Protein AF-A0AAN6P8U0-F1 (afdb_monomer_lite)

Foldseek 3Di:
DVLVVQLVLLLVQFDVVCSVVPDPVLSVVVCCCCPVVNCLQEPQLDQDKDKDFDPVVRHPDPPDDPDPPDPGGIRIDTSVNSCVVCVVPLVVVLVVLLVVQVVCCVVPVAGDQEDEDADDSLNHNNSLVSNVVSLVVVCVVRVPPYRRYYYYYQDHVRRVCVVVVVVVVVVCVVPVVVDPDPPDPDPDDDFDFAQWWKFFDAPQDPDTHTDHFGRDTFGQVAFDKDWDALRSWDDDPQFKIKIWMWIANHRDDDPVRIDTPDMFMAGDPLRVLVVCCNVVVFTKMWTWHDDPHDTDIWIDTPNHTRDRPPPPDDDPPPPPPDD

pLDDT: mean 81.01, std 14.98, range [27.2, 96.69]

Radius of gyration: 27.6 Å; chains: 1; bounding box: 63×59×83 Å

Sequence (323 aa):
MFKNRLMEKVRAAADPPKTEAVIPAEIQPLYLLMWEHGIKRHFDGSSSDWSEPIPGHLTTRPGKRPGLRASAKRVTFTGDVLREIFDPTVNKIARLVREQVEGVWQDCEELPKSAIVCGGFSGNPYLQNKTREQVDQLNEEHGKDHANMRFEVAPEWLSRQLVATDCAMRASEQDPQSLNLPAQRTTRVASRIARASYAIHSSSTISPHQFITKGEGLLVTQPKVIHLAPVHFNVRPGIAASLTIYRGQETTINRDRMVKDCEISWTGAAFGRLSEAVVGGLPVQLSVGWSNNAVGFEVSVNGTVQTPGMLDGFCMDYAMHDA

Secondary structure (DSSP, 8-state):
-HHHHHHHHHHHHS-HHHHS---HHHHHHHHIIIIIIIIHHH--S-S--EEEEPPHHHHS-TT----TT----EEEE-HHHHHHHHHHHHHHHHHHHHHHHHHHHHHHSS--SEEEE-SGGGG-HHHHHHHHHHHHHHHHHHTTSSPPPEEEE--HHHHHHHHHHHHHHHHHHH-TTTS------------EE-SSEEEE--TT-SS-EEEE-TT-EE-SSSPEEEEEPGGGSEEETTTEEEEEEEEESSSS--GGG-EEEEEEEEEHHHHHHHHHHHHTTPPEEEEEEEETTEEEEEEEETTEE-PPP--TT----------

Organism: NCBI:txid2588326

Structure (mmCIF, N/CA/C/O backbone):
data_AF-A0AAN6P8U0-F1
#
_entry.id   AF-A0AAN6P8U0-F1
#
loop_
_atom_site.group_PDB
_atom_site.id
_atom_site.type_symbol
_atom_site.label_atom_id
_atom_site.label_alt_id
_atom_site.label_comp_id
_atom_site.label_asym_id
_atom_site.label_entity_id
_atom_site.label_seq_id
_atom_site.pdbx_PDB_ins_code
_atom_site.Cartn_x
_atom_site.Cartn_y
_atom_site.Cartn_z
_atom_site.occupancy
_atom_site.B_iso_or_equiv
_atom_site.auth_seq_id
_atom_site.auth_comp_id
_atom_site.auth_asym_id
_atom_site.auth_atom_id
_atom_site.pdbx_PDB_model_num
ATOM 1 N N . MET A 1 1 ? 14.458 5.391 -8.080 1.00 80.69 1 MET A N 1
ATOM 2 C CA . MET A 1 1 ? 15.559 4.537 -8.587 1.00 80.69 1 MET A CA 1
ATOM 3 C C . MET A 1 1 ? 15.700 4.594 -10.113 1.00 80.69 1 MET A C 1
ATOM 5 O O . MET A 1 1 ? 16.719 5.095 -10.570 1.00 80.69 1 MET A O 1
ATOM 9 N N . PHE A 1 2 ? 14.700 4.182 -10.912 1.00 87.88 2 PHE A N 1
ATOM 10 C CA . PHE A 1 2 ? 14.804 4.157 -12.390 1.00 87.88 2 PHE A CA 1
ATOM 11 C C . PHE A 1 2 ? 15.177 5.508 -13.022 1.00 87.88 2 PHE A C 1
ATOM 13 O O . PHE A 1 2 ? 16.084 5.567 -13.846 1.00 87.88 2 PHE A O 1
ATOM 20 N N . LYS A 1 3 ? 14.535 6.607 -12.596 1.00 87.31 3 LYS A N 1
ATOM 21 C CA . LYS A 1 3 ? 14.802 7.955 -13.131 1.00 87.31 3 LYS A CA 1
ATOM 22 C C . LYS A 1 3 ? 16.288 8.339 -13.063 1.00 87.31 3 LYS A C 1
ATOM 24 O O . LYS A 1 3 ? 16.799 8.913 -14.017 1.00 87.31 3 LYS A O 1
ATOM 29 N N . ASN A 1 4 ? 16.991 7.964 -11.993 1.00 88.81 4 ASN A N 1
ATOM 30 C CA . ASN A 1 4 ? 18.424 8.243 -11.843 1.00 88.81 4 ASN A CA 1
ATOM 31 C C . ASN A 1 4 ? 19.262 7.420 -12.829 1.00 88.81 4 ASN A C 1
ATOM 33 O O . ASN A 1 4 ? 20.076 7.989 -13.548 1.00 88.81 4 ASN A O 1
ATOM 37 N N . ARG A 1 5 ? 18.979 6.117 -12.957 1.00 88.19 5 ARG A N 1
ATOM 38 C CA . ARG A 1 5 ? 19.656 5.236 -13.929 1.00 88.19 5 ARG A CA 1
ATOM 39 C C . ARG A 1 5 ? 19.410 5.669 -15.377 1.00 88.19 5 ARG A C 1
ATOM 41 O O . ARG A 1 5 ? 20.310 5.594 -16.211 1.00 88.19 5 ARG A O 1
ATOM 48 N N . LEU A 1 6 ? 18.204 6.154 -15.682 1.00 86.88 6 LEU A N 1
ATOM 49 C CA . LEU A 1 6 ? 17.892 6.750 -16.981 1.00 86.88 6 LEU A CA 1
ATOM 50 C C . LEU A 1 6 ? 18.717 8.017 -17.220 1.00 86.88 6 LEU A C 1
ATOM 52 O O . LEU A 1 6 ? 19.325 8.139 -18.279 1.00 86.88 6 LEU A O 1
ATOM 56 N N . MET A 1 7 ? 18.783 8.928 -16.244 1.00 87.06 7 MET A N 1
ATOM 57 C CA . MET A 1 7 ? 19.609 10.136 -16.355 1.00 87.06 7 MET A CA 1
ATOM 58 C C . MET A 1 7 ? 21.084 9.802 -16.597 1.00 87.06 7 MET A C 1
ATOM 60 O O . MET A 1 7 ? 21.700 10.397 -17.476 1.00 87.06 7 MET A O 1
ATOM 64 N N . GLU A 1 8 ? 21.642 8.833 -15.872 1.00 88.56 8 GLU A N 1
ATOM 65 C CA . GLU A 1 8 ? 23.027 8.377 -16.048 1.00 88.56 8 GLU A CA 1
ATOM 66 C C . GLU A 1 8 ? 23.277 7.834 -17.457 1.00 88.56 8 GLU A C 1
ATOM 68 O O . GLU A 1 8 ? 24.224 8.255 -18.121 1.00 88.56 8 GLU A O 1
ATOM 73 N N . LYS A 1 9 ? 22.399 6.956 -17.961 1.00 87.19 9 LYS A N 1
ATOM 74 C CA . LYS A 1 9 ? 22.546 6.394 -19.311 1.00 87.19 9 LYS A CA 1
ATOM 75 C C . LYS A 1 9 ? 22.337 7.433 -20.413 1.00 87.19 9 LYS A C 1
ATOM 77 O O . LYS A 1 9 ? 23.053 7.395 -21.411 1.00 87.19 9 LYS A O 1
ATOM 82 N N . VAL A 1 10 ? 21.405 8.375 -20.244 1.00 85.00 10 VAL A N 1
ATOM 83 C CA . VAL A 1 10 ? 21.215 9.478 -21.201 1.00 85.00 10 VAL A CA 1
ATOM 84 C C . VAL A 1 10 ? 22.437 10.392 -21.209 1.00 85.00 10 VAL A C 1
ATOM 86 O O . VAL A 1 10 ? 22.910 10.734 -22.287 1.00 85.00 10 VAL A O 1
ATOM 89 N N . ARG A 1 11 ? 23.006 10.733 -20.045 1.00 85.69 11 ARG A N 1
ATOM 90 C CA . ARG A 1 11 ? 24.254 11.511 -19.960 1.00 85.69 11 ARG A CA 1
ATOM 91 C C . ARG A 1 11 ? 25.427 10.775 -20.602 1.00 85.69 11 ARG A C 1
ATOM 93 O O . ARG A 1 11 ? 26.153 11.378 -21.375 1.00 85.69 11 ARG A O 1
ATOM 100 N N . ALA A 1 12 ? 25.582 9.476 -20.355 1.00 85.19 12 ALA A N 1
ATOM 101 C CA . ALA A 1 12 ? 26.646 8.6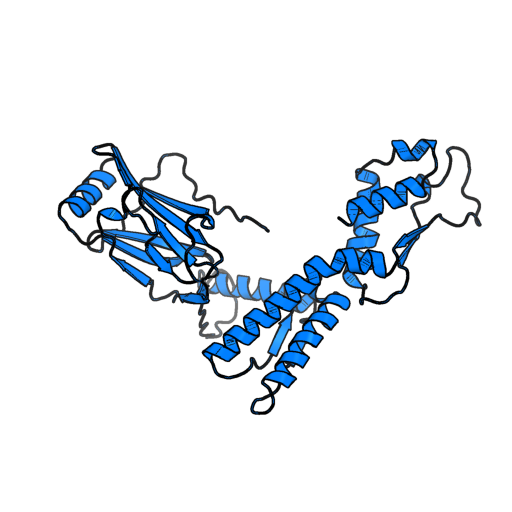84 -20.976 1.00 85.19 12 ALA A CA 1
ATOM 102 C C . ALA A 1 12 ? 26.533 8.630 -22.512 1.00 85.19 12 ALA A C 1
ATOM 104 O O . ALA A 1 12 ? 27.541 8.532 -23.210 1.00 85.19 12 ALA A O 1
ATOM 105 N N . ALA A 1 13 ? 25.312 8.700 -23.047 1.00 82.50 13 ALA A N 1
ATOM 106 C CA . ALA A 1 13 ? 25.062 8.669 -24.483 1.00 82.50 13 ALA A CA 1
ATOM 107 C C . ALA A 1 13 ? 25.000 10.064 -25.139 1.00 82.50 13 ALA A C 1
ATOM 109 O O . ALA A 1 13 ? 25.206 10.175 -26.350 1.00 82.50 13 ALA A O 1
ATOM 110 N N . ALA A 1 14 ? 24.717 11.133 -24.395 1.00 80.12 14 ALA A N 1
ATOM 111 C CA . ALA A 1 14 ? 24.656 12.494 -24.924 1.00 80.12 14 ALA A CA 1
ATOM 112 C C . ALA A 1 14 ? 26.041 13.002 -25.369 1.00 80.12 14 ALA A C 1
ATOM 114 O O . ALA A 1 14 ? 27.084 12.461 -25.004 1.00 80.12 14 ALA A O 1
ATOM 115 N N . ASP A 1 15 ? 26.066 14.022 -26.229 1.00 74.81 15 ASP A N 1
ATOM 116 C CA . ASP A 1 15 ? 27.333 14.628 -26.656 1.00 74.81 15 ASP A CA 1
ATOM 117 C C . ASP A 1 15 ? 27.932 15.506 -25.532 1.00 74.81 15 ASP A C 1
ATOM 119 O O . ASP A 1 15 ? 27.169 16.200 -24.860 1.00 74.81 15 ASP A O 1
ATOM 123 N N . PRO A 1 16 ? 29.272 15.571 -25.357 1.00 69.25 16 PRO A N 1
ATOM 124 C CA . PRO A 1 16 ? 29.924 16.252 -24.225 1.00 69.25 16 PRO A CA 1
ATOM 125 C C . PRO A 1 16 ? 29.487 17.700 -23.921 1.00 69.25 16 PRO A C 1
ATOM 127 O O . PRO A 1 16 ? 29.284 18.019 -22.758 1.00 69.25 16 PRO A O 1
ATOM 130 N N . PRO A 1 17 ? 29.267 18.605 -24.899 1.00 65.88 17 PRO A N 1
ATOM 131 C CA . PRO A 1 17 ? 28.784 19.954 -24.577 1.00 65.88 17 PRO A CA 1
ATOM 132 C C . PRO A 1 17 ? 27.334 19.980 -24.057 1.00 65.88 17 PRO A C 1
ATOM 134 O O . PRO A 1 17 ? 26.857 21.024 -23.628 1.00 65.88 17 PRO A O 1
ATOM 137 N N . LYS A 1 18 ? 26.611 18.856 -24.128 1.00 65.50 18 LYS A N 1
ATOM 138 C CA . LYS A 1 18 ? 25.213 18.715 -23.706 1.00 65.50 18 LYS A CA 1
ATOM 139 C C . LYS A 1 18 ? 25.046 17.858 -22.456 1.00 65.50 18 LYS A C 1
ATOM 141 O O . LYS A 1 18 ? 23.977 17.903 -21.864 1.00 65.50 18 LYS A O 1
ATOM 146 N N . THR A 1 19 ? 26.065 17.114 -22.021 1.00 64.62 19 THR A N 1
ATOM 147 C CA . THR A 1 19 ? 25.984 16.247 -20.832 1.00 64.62 19 THR A CA 1
ATOM 148 C C . THR A 1 19 ? 25.770 17.027 -19.537 1.00 64.62 19 THR A C 1
ATOM 150 O O . THR A 1 19 ? 25.042 16.557 -18.664 1.00 64.62 19 THR A O 1
ATOM 153 N N . GLU A 1 20 ? 26.339 18.232 -19.437 1.00 64.00 20 GLU A N 1
ATOM 154 C CA . GLU A 1 20 ? 26.121 19.155 -18.310 1.00 64.00 20 GLU A CA 1
ATOM 155 C C . GLU A 1 20 ? 24.779 19.896 -18.407 1.00 64.00 20 GLU A C 1
ATOM 157 O O . GLU A 1 20 ? 24.208 20.285 -17.392 1.00 64.00 20 GLU A O 1
ATOM 162 N N . ALA A 1 21 ? 24.241 20.028 -19.623 1.00 65.31 21 ALA A N 1
ATOM 163 C CA . ALA A 1 21 ? 23.001 20.738 -19.914 1.00 65.31 21 ALA A CA 1
ATOM 164 C C . ALA A 1 21 ? 21.756 19.837 -19.932 1.00 65.31 21 ALA A C 1
ATOM 166 O O . ALA A 1 21 ? 20.678 20.345 -20.212 1.00 65.31 21 ALA A O 1
ATOM 167 N N . VAL A 1 22 ? 21.858 18.529 -19.650 1.00 67.81 22 VAL A N 1
ATOM 168 C CA . VAL A 1 22 ? 20.674 17.653 -19.574 1.00 67.81 22 VAL A CA 1
ATOM 169 C C . VAL A 1 22 ? 19.814 18.078 -18.382 1.00 67.81 22 VAL A C 1
ATOM 171 O O . VAL A 1 22 ? 20.082 17.707 -17.233 1.00 67.81 22 VAL A O 1
ATOM 174 N N . ILE A 1 23 ? 18.774 18.862 -18.663 1.00 71.88 23 ILE A N 1
ATOM 175 C CA . ILE A 1 23 ? 17.858 19.400 -17.655 1.00 71.88 23 ILE A CA 1
ATOM 176 C C . ILE A 1 23 ? 16.827 18.318 -17.298 1.00 71.88 23 ILE A C 1
ATOM 178 O O . ILE A 1 23 ? 16.329 17.625 -18.190 1.00 71.88 23 ILE A O 1
ATOM 182 N N . PRO A 1 24 ? 16.412 18.188 -16.021 1.00 78.31 24 PRO A N 1
ATOM 183 C CA . PRO A 1 24 ? 15.336 17.278 -15.619 1.00 78.31 24 PRO A CA 1
ATOM 184 C C . PRO A 1 24 ? 14.053 17.362 -16.469 1.00 78.31 24 PRO A C 1
ATOM 186 O O . PRO A 1 24 ? 13.355 16.358 -16.614 1.00 78.31 24 PRO A O 1
ATOM 189 N N . ALA A 1 25 ? 13.759 18.530 -17.051 1.00 79.50 25 ALA A N 1
ATOM 190 C CA . ALA A 1 25 ? 12.617 18.752 -17.935 1.00 79.50 25 ALA A CA 1
ATOM 191 C C . ALA A 1 25 ? 12.698 17.956 -19.252 1.00 79.50 25 ALA A C 1
ATOM 193 O O . ALA A 1 25 ? 11.680 17.447 -19.709 1.00 79.50 25 ALA A O 1
ATOM 194 N N . GLU A 1 26 ? 13.889 17.782 -19.835 1.00 80.31 26 GLU A N 1
ATOM 195 C CA . GLU A 1 26 ? 14.078 17.025 -21.086 1.00 80.31 26 GLU A CA 1
ATOM 196 C C . GLU A 1 26 ? 14.021 15.508 -20.857 1.00 80.31 26 GLU A C 1
ATOM 198 O O . GLU A 1 26 ? 13.625 14.740 -21.733 1.00 80.31 26 GLU A O 1
ATOM 203 N N . ILE A 1 27 ? 14.369 15.068 -19.645 1.00 83.50 27 ILE A N 1
ATOM 204 C CA . ILE A 1 27 ? 14.303 13.660 -19.243 1.00 83.50 27 ILE A CA 1
ATOM 205 C C . ILE A 1 27 ? 12.870 13.226 -18.944 1.00 83.50 27 ILE A C 1
ATOM 207 O O . ILE A 1 27 ? 12.549 12.053 -19.106 1.00 83.50 27 ILE A O 1
ATOM 211 N N . GLN A 1 28 ? 11.994 14.135 -18.513 1.00 87.00 28 GLN A N 1
ATOM 212 C CA . GLN A 1 28 ? 10.649 13.764 -18.077 1.00 87.00 28 GLN A CA 1
ATOM 213 C C . GLN A 1 28 ? 9.810 13.086 -19.185 1.00 87.00 28 GLN A C 1
ATOM 215 O O . GLN A 1 28 ? 9.245 12.028 -18.902 1.00 87.00 28 GLN A O 1
ATOM 220 N N . PRO A 1 29 ? 9.757 13.587 -20.436 1.00 86.25 29 PRO A N 1
ATOM 221 C CA . PRO A 1 29 ? 9.068 12.893 -21.526 1.00 86.25 29 PRO A CA 1
ATOM 222 C C . PRO A 1 29 ? 9.660 11.512 -21.821 1.00 86.25 29 PRO A C 1
ATOM 224 O O . PRO A 1 29 ? 8.916 10.562 -22.052 1.00 86.25 29 PRO A O 1
ATOM 227 N N . LEU A 1 30 ? 10.991 11.380 -21.760 1.00 85.94 30 LEU A N 1
ATOM 228 C CA . LEU A 1 30 ? 11.666 10.095 -21.955 1.00 85.94 30 LEU A CA 1
ATOM 229 C C . LEU A 1 30 ? 11.351 9.114 -20.840 1.00 85.94 30 LEU A C 1
ATOM 231 O O . LEU A 1 30 ? 11.084 7.950 -21.108 1.00 85.94 30 LEU A O 1
ATOM 235 N N . TYR A 1 31 ? 11.339 9.584 -19.598 1.00 90.06 31 TYR A N 1
ATOM 236 C CA . TYR A 1 31 ? 10.924 8.787 -18.459 1.00 90.06 31 TYR A CA 1
ATOM 237 C C . TYR A 1 31 ? 9.490 8.290 -18.647 1.00 90.06 31 TYR A C 1
ATOM 239 O O . TYR A 1 31 ? 9.257 7.096 -18.532 1.00 90.06 31 TYR A O 1
ATOM 247 N N . LEU A 1 32 ? 8.537 9.161 -18.987 1.00 89.88 32 LEU A N 1
ATOM 248 C CA . LEU A 1 32 ? 7.144 8.747 -19.189 1.00 89.88 32 LEU A CA 1
ATOM 249 C C . LEU A 1 32 ? 7.012 7.721 -20.322 1.00 89.88 32 LEU A C 1
ATOM 251 O O . LEU A 1 32 ? 6.386 6.680 -20.138 1.00 89.88 32 LEU A O 1
ATOM 255 N N . LEU A 1 33 ? 7.637 7.979 -21.471 1.00 88.44 33 LEU A N 1
ATOM 256 C CA . LEU A 1 33 ? 7.582 7.074 -22.615 1.00 88.44 33 LEU A CA 1
ATOM 257 C C . LEU A 1 33 ? 8.240 5.723 -22.302 1.00 88.44 33 LEU A C 1
ATOM 259 O O . LEU A 1 33 ? 7.617 4.678 -22.465 1.00 88.44 33 LEU A O 1
ATOM 263 N N . MET A 1 34 ? 9.486 5.740 -21.827 1.00 90.44 34 MET A N 1
ATOM 264 C CA . MET A 1 34 ? 10.269 4.524 -21.619 1.00 90.44 34 MET A CA 1
ATOM 265 C C . MET A 1 34 ? 9.809 3.736 -20.396 1.00 90.44 34 MET A C 1
ATOM 267 O O . MET A 1 34 ? 9.738 2.515 -20.455 1.00 90.44 34 MET A O 1
ATOM 271 N N . TRP A 1 35 ? 9.514 4.410 -19.282 1.00 92.81 35 TRP A N 1
ATOM 272 C CA . TRP A 1 35 ? 9.105 3.756 -18.043 1.00 92.81 35 TRP A CA 1
ATOM 273 C C . TRP A 1 35 ? 7.607 3.471 -18.031 1.00 92.81 35 TRP A C 1
ATOM 275 O O . TRP A 1 35 ? 7.223 2.309 -18.100 1.00 92.81 35 TRP A O 1
ATOM 285 N N . GLU A 1 36 ? 6.762 4.504 -17.960 1.00 91.00 36 GLU A N 1
ATOM 286 C CA . GLU A 1 36 ? 5.318 4.344 -17.718 1.00 91.00 36 GLU A CA 1
ATOM 287 C C . GLU A 1 36 ? 4.580 3.672 -18.885 1.00 91.00 36 GLU A C 1
ATOM 289 O O . GLU A 1 36 ? 3.629 2.918 -18.657 1.00 91.00 36 GLU A O 1
ATOM 294 N N . HIS A 1 37 ? 5.012 3.920 -20.125 1.00 89.50 37 HIS A N 1
ATOM 295 C CA . HIS A 1 37 ? 4.384 3.350 -21.322 1.00 89.50 37 HIS A CA 1
ATOM 296 C C . HIS A 1 37 ? 5.138 2.152 -21.917 1.00 89.50 37 HIS A C 1
ATOM 298 O O . HIS A 1 37 ? 4.512 1.327 -22.580 1.00 89.50 37 HIS A O 1
ATOM 304 N N . GLY A 1 38 ? 6.439 2.019 -21.653 1.00 92.81 38 GLY A N 1
ATOM 305 C CA . GLY A 1 38 ? 7.277 0.918 -22.130 1.00 92.81 38 GLY A CA 1
ATOM 306 C C . GLY A 1 38 ? 7.503 -0.148 -21.059 1.00 92.81 38 GLY A C 1
ATOM 307 O O . GLY A 1 38 ? 6.658 -1.016 -20.832 1.00 92.81 38 GLY A O 1
ATOM 308 N N . ILE A 1 39 ? 8.650 -0.055 -20.390 1.00 94.62 39 ILE A N 1
ATOM 309 C CA . ILE A 1 39 ? 9.209 -1.043 -19.461 1.00 94.62 39 ILE A CA 1
ATOM 310 C C . ILE A 1 39 ? 8.197 -1.464 -18.388 1.00 94.62 39 ILE A C 1
ATOM 312 O O . ILE A 1 39 ? 7.955 -2.653 -18.209 1.00 94.62 39 ILE A O 1
ATOM 316 N N . LYS A 1 40 ? 7.550 -0.517 -17.695 1.00 93.88 40 LYS A N 1
ATOM 317 C CA . LYS A 1 40 ? 6.605 -0.814 -16.601 1.00 93.88 40 LYS A CA 1
ATOM 318 C C . LYS A 1 40 ? 5.425 -1.668 -17.051 1.00 93.88 40 LYS A C 1
ATOM 320 O O . LYS A 1 40 ? 4.923 -2.462 -16.264 1.00 93.88 40 LYS A O 1
ATOM 325 N N . ARG A 1 41 ? 4.974 -1.524 -18.297 1.00 92.62 41 ARG A N 1
ATOM 326 C CA . ARG A 1 41 ? 3.813 -2.257 -18.822 1.00 92.62 41 ARG A CA 1
ATOM 327 C C . ARG A 1 41 ? 4.167 -3.614 -19.403 1.00 92.62 41 ARG A C 1
ATOM 329 O O . ARG A 1 41 ? 3.332 -4.501 -19.356 1.00 92.62 41 ARG A O 1
ATOM 336 N N . HIS A 1 42 ? 5.370 -3.767 -19.944 1.00 95.06 42 HIS A N 1
ATOM 337 C CA . HIS A 1 42 ? 5.695 -4.912 -20.796 1.00 95.06 42 HIS A CA 1
ATOM 338 C C . HIS A 1 42 ? 6.829 -5.781 -20.258 1.00 95.06 42 HIS A C 1
ATOM 340 O O . HIS A 1 42 ? 7.039 -6.869 -20.781 1.00 95.06 42 HIS A O 1
ATOM 346 N N . PHE A 1 43 ? 7.567 -5.330 -19.239 1.00 96.62 43 PHE A N 1
ATOM 347 C CA . PHE A 1 43 ? 8.609 -6.155 -18.641 1.00 96.62 43 PHE A CA 1
ATOM 348 C C . PHE A 1 43 ? 7.995 -7.409 -18.015 1.00 96.62 43 PHE A C 1
ATOM 350 O O . PHE A 1 43 ? 7.098 -7.321 -17.172 1.00 96.62 43 PHE A O 1
ATOM 357 N N . ASP A 1 44 ? 8.498 -8.561 -18.439 1.00 96.00 44 ASP A N 1
ATOM 358 C CA . ASP A 1 44 ? 8.016 -9.902 -18.107 1.00 96.00 44 ASP A CA 1
ATOM 359 C C . ASP A 1 44 ? 9.000 -10.701 -17.242 1.00 96.00 44 ASP A C 1
ATOM 361 O O . ASP A 1 44 ? 8.714 -11.837 -16.868 1.00 96.00 44 ASP A O 1
ATOM 365 N N . GLY A 1 45 ? 10.139 -10.098 -16.889 1.00 95.31 45 GLY A N 1
ATOM 366 C CA . GLY A 1 45 ? 11.219 -10.751 -16.154 1.00 95.31 45 GLY A CA 1
ATOM 367 C C . GLY A 1 45 ? 12.283 -11.388 -17.044 1.00 95.31 45 GLY A C 1
ATOM 368 O O . GLY A 1 45 ? 13.257 -11.922 -16.507 1.00 95.31 45 GLY A O 1
ATOM 369 N N . SER A 1 46 ? 12.136 -11.330 -18.373 1.00 93.88 46 SER A N 1
ATOM 370 C CA . SER A 1 46 ? 13.099 -11.899 -19.319 1.00 93.88 46 SER A CA 1
ATOM 371 C C . SER A 1 46 ? 14.493 -11.276 -19.188 1.00 93.88 46 SER A C 1
ATOM 373 O O . SER A 1 46 ? 14.699 -10.186 -18.650 1.00 93.88 46 SER A O 1
ATOM 375 N N . SER A 1 47 ? 15.506 -12.000 -19.667 1.00 93.38 47 SER A N 1
ATOM 376 C CA . SER A 1 47 ? 16.881 -11.497 -19.779 1.00 93.38 47 SER A CA 1
ATOM 377 C C . SER A 1 47 ? 17.087 -10.574 -20.983 1.00 93.38 47 SER A C 1
ATOM 379 O O . SER A 1 47 ? 18.212 -10.143 -21.217 1.00 93.38 47 SER A O 1
ATOM 381 N N . SER A 1 48 ? 16.039 -10.300 -21.763 1.00 93.25 48 SER A N 1
ATOM 382 C CA . SER A 1 48 ? 16.124 -9.479 -22.965 1.00 93.25 48 SER A CA 1
ATOM 383 C C . SER A 1 48 ? 16.453 -8.027 -22.631 1.00 93.25 48 SER A C 1
ATOM 385 O O . SER A 1 48 ? 15.911 -7.434 -21.697 1.00 93.25 48 SER A O 1
ATOM 387 N N . ASP A 1 49 ? 17.336 -7.446 -23.436 1.00 93.75 49 ASP A N 1
ATOM 388 C CA . ASP A 1 49 ? 17.703 -6.043 -23.323 1.00 93.75 49 ASP A CA 1
ATOM 389 C C . ASP A 1 49 ? 16.567 -5.140 -23.815 1.00 93.75 49 ASP A C 1
ATOM 391 O O . ASP A 1 49 ? 16.029 -5.314 -24.911 1.00 93.75 49 ASP A O 1
ATOM 395 N N . TRP A 1 50 ? 16.253 -4.110 -23.032 1.00 93.62 50 TRP A N 1
ATOM 396 C CA . TRP A 1 50 ? 15.324 -3.056 -23.414 1.00 93.62 50 TRP A CA 1
ATOM 397 C C . TRP A 1 50 ? 16.093 -1.864 -23.968 1.00 93.62 50 TRP A C 1
ATOM 399 O O . TRP A 1 50 ? 16.813 -1.190 -23.229 1.00 93.62 50 TRP A O 1
ATOM 409 N N . SER A 1 51 ? 15.937 -1.571 -25.259 1.00 91.50 51 SER A N 1
ATOM 410 C CA . SER A 1 51 ? 16.665 -0.488 -25.922 1.00 91.50 51 SER A CA 1
ATOM 411 C C . SER A 1 51 ? 15.719 0.513 -26.567 1.00 91.50 51 SER A C 1
ATOM 413 O O . SER A 1 51 ? 14.924 0.129 -27.418 1.00 91.50 51 SER A O 1
ATOM 415 N N . GLU A 1 52 ? 15.864 1.800 -26.255 1.00 88.62 52 GLU A N 1
ATOM 416 C CA . GLU A 1 52 ? 15.042 2.880 -26.820 1.00 88.62 52 GLU A CA 1
ATOM 417 C C . GLU A 1 52 ? 15.906 3.992 -27.419 1.00 88.62 52 GLU A C 1
ATOM 419 O O . GLU A 1 52 ? 16.975 4.302 -26.878 1.00 88.62 52 GLU A O 1
ATOM 424 N N . PRO A 1 53 ? 15.480 4.610 -28.534 1.00 87.38 53 PRO A N 1
ATOM 425 C CA . PRO A 1 53 ? 16.208 5.714 -29.134 1.00 87.38 53 PRO A CA 1
ATOM 426 C C . PRO A 1 53 ? 16.152 6.960 -28.245 1.00 87.38 53 PRO A C 1
ATOM 428 O O . PRO A 1 53 ? 15.108 7.333 -27.712 1.00 87.38 53 PRO A O 1
ATOM 431 N N . ILE A 1 54 ? 17.283 7.650 -28.136 1.00 83.06 54 ILE A N 1
ATOM 432 C CA . ILE A 1 54 ? 17.357 8.964 -27.503 1.00 83.06 54 ILE A CA 1
ATOM 433 C C . ILE A 1 54 ? 16.908 10.017 -28.528 1.00 83.06 54 ILE A C 1
ATOM 435 O O . ILE A 1 54 ? 17.319 9.949 -29.691 1.00 83.06 54 ILE A O 1
ATOM 439 N N . PRO A 1 55 ? 16.106 11.018 -28.126 1.00 81.75 55 PRO A N 1
ATOM 440 C CA . PRO A 1 55 ? 15.730 12.133 -28.974 1.00 81.75 55 PRO A CA 1
ATOM 441 C C . PRO A 1 55 ? 16.947 12.796 -29.616 1.00 81.75 55 PRO A C 1
ATOM 443 O O . PRO A 1 55 ? 17.911 13.160 -28.941 1.00 81.75 55 PRO A O 1
ATOM 446 N N . GLY A 1 56 ? 16.869 13.017 -30.929 1.00 78.50 56 GLY A N 1
ATOM 447 C CA . GLY A 1 56 ? 17.997 13.520 -31.714 1.00 78.50 56 GLY A CA 1
ATOM 448 C C . GLY A 1 56 ? 18.554 14.859 -31.224 1.00 78.50 56 GLY A C 1
ATOM 449 O O . GLY A 1 56 ? 19.749 15.109 -31.369 1.00 78.50 56 GLY A O 1
ATOM 450 N N . HIS A 1 57 ? 17.740 15.711 -30.593 1.00 78.25 57 HIS A N 1
ATOM 451 C CA . HIS A 1 57 ? 18.210 16.988 -30.046 1.00 78.25 57 HIS A CA 1
ATOM 452 C C . HIS A 1 57 ? 19.215 16.816 -28.890 1.00 78.25 57 HIS A C 1
ATOM 454 O O . HIS A 1 57 ? 20.067 17.687 -28.715 1.00 78.25 57 HIS A O 1
ATOM 460 N N . LEU A 1 58 ? 19.199 15.686 -28.172 1.00 76.38 58 LEU A N 1
ATOM 461 C CA . LEU A 1 58 ? 20.161 15.367 -27.105 1.00 76.38 58 LEU A CA 1
ATOM 462 C C . LEU A 1 58 ? 21.463 14.754 -27.643 1.00 76.38 58 LEU A C 1
ATOM 464 O O . LEU A 1 58 ? 22.505 14.816 -26.993 1.00 76.38 58 LEU A O 1
ATOM 468 N N . THR A 1 59 ? 21.423 14.181 -28.847 1.00 76.50 59 THR A N 1
ATOM 469 C CA . THR A 1 59 ? 22.536 13.407 -29.423 1.00 76.50 59 THR A CA 1
ATOM 470 C C . THR A 1 59 ? 23.178 14.054 -30.647 1.00 76.50 59 THR A C 1
ATOM 472 O O . THR A 1 59 ? 24.146 13.513 -31.172 1.00 76.50 59 THR A O 1
ATOM 475 N N . THR A 1 60 ? 22.627 15.162 -31.152 1.00 71.19 60 THR A N 1
ATOM 476 C CA . THR A 1 60 ? 23.125 15.847 -32.356 1.00 71.19 60 THR A CA 1
ATOM 477 C C . THR A 1 60 ? 23.861 17.126 -31.975 1.00 71.19 60 THR A C 1
ATOM 479 O O . THR A 1 60 ? 23.315 17.967 -31.256 1.00 71.19 60 THR A O 1
ATOM 482 N N . ARG A 1 61 ? 25.081 17.322 -32.486 1.00 66.44 61 ARG A N 1
ATOM 483 C CA . ARG A 1 61 ? 25.829 18.578 -32.305 1.00 66.44 61 ARG A CA 1
ATOM 484 C C . ARG A 1 61 ? 25.129 19.761 -32.996 1.00 66.44 61 ARG A C 1
ATOM 486 O O . ARG A 1 61 ? 24.620 19.581 -34.106 1.00 66.44 61 ARG A O 1
ATOM 493 N N . PRO A 1 62 ? 25.151 20.974 -32.407 1.00 60.72 62 PRO A N 1
ATOM 494 C CA . PRO A 1 62 ? 24.690 22.185 -33.086 1.00 60.72 62 PRO A CA 1
ATOM 495 C C . PRO A 1 62 ? 25.377 22.336 -34.453 1.00 60.72 62 PRO A C 1
ATOM 497 O O . PRO A 1 62 ? 26.586 22.145 -34.562 1.00 60.72 62 PRO A O 1
ATOM 500 N N . GLY A 1 63 ? 24.607 22.624 -35.506 1.00 62.38 63 GLY A N 1
ATOM 501 C CA . GLY A 1 63 ? 25.132 22.839 -36.863 1.00 62.38 63 GLY A CA 1
ATOM 502 C C . GLY A 1 63 ? 25.326 21.584 -37.729 1.00 62.38 63 GLY A C 1
ATOM 503 O O . GLY A 1 63 ? 25.566 21.722 -38.926 1.00 62.38 63 GLY A O 1
ATOM 504 N N . LYS A 1 64 ? 25.162 20.363 -37.195 1.00 61.38 64 LYS A N 1
ATOM 505 C CA . LYS A 1 64 ? 25.081 19.144 -38.022 1.00 61.38 64 LYS A CA 1
ATOM 506 C C . LYS A 1 64 ? 23.620 18.786 -38.278 1.00 61.38 64 LYS A C 1
ATOM 508 O O . LYS A 1 64 ? 22.892 18.458 -37.346 1.00 61.38 64 LYS A O 1
ATOM 513 N N . ARG A 1 65 ? 23.187 18.811 -39.544 1.00 59.62 65 ARG A N 1
ATOM 514 C CA . ARG A 1 65 ? 21.909 18.193 -39.930 1.00 59.62 65 ARG A CA 1
ATOM 515 C C . ARG A 1 65 ? 22.021 16.685 -39.669 1.00 59.62 65 ARG A C 1
ATOM 517 O O . ARG A 1 65 ? 23.020 16.101 -40.098 1.00 59.62 65 ARG A O 1
ATOM 524 N N . PRO A 1 66 ? 21.056 16.048 -38.985 1.00 56.91 66 PRO A N 1
ATOM 525 C CA . PRO A 1 66 ? 21.014 14.597 -38.899 1.00 56.91 66 PRO A CA 1
ATOM 526 C C . PRO A 1 66 ? 21.000 14.049 -40.327 1.00 56.91 66 PRO A C 1
ATOM 528 O O . PRO A 1 66 ? 20.068 14.311 -41.086 1.00 56.91 66 PRO A O 1
ATOM 531 N N . GLY A 1 67 ? 22.062 13.360 -40.740 1.00 57.16 67 GLY A N 1
ATOM 532 C CA . GLY A 1 67 ? 22.018 12.628 -41.999 1.00 57.16 67 GLY A CA 1
ATOM 533 C C . GLY A 1 67 ? 20.931 11.560 -41.898 1.00 57.16 67 GLY A C 1
ATOM 534 O O . GLY A 1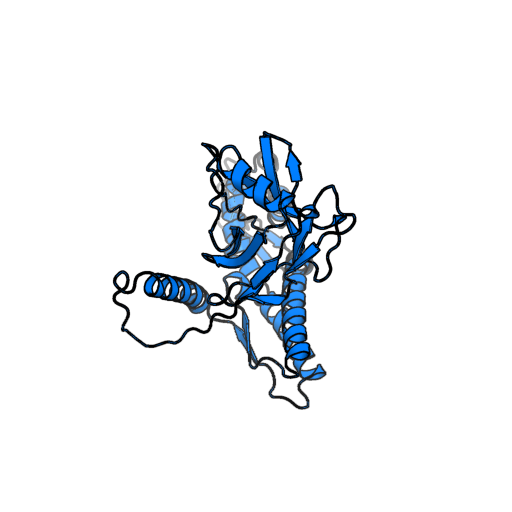 67 ? 20.765 10.974 -40.830 1.00 57.16 67 GLY A O 1
ATOM 535 N N . LEU A 1 68 ? 20.242 11.253 -43.003 1.00 52.78 68 LEU A N 1
ATOM 536 C CA . LEU A 1 68 ? 19.202 10.209 -43.090 1.00 52.78 68 LEU A CA 1
ATOM 537 C C . LEU A 1 68 ? 19.642 8.814 -42.572 1.00 52.78 68 LEU A C 1
ATOM 539 O O . LEU A 1 68 ? 18.817 7.915 -42.467 1.00 52.78 68 LEU A O 1
ATOM 543 N N . ARG A 1 69 ? 20.937 8.617 -42.280 1.00 50.69 69 ARG A N 1
ATOM 544 C CA . ARG A 1 69 ? 21.557 7.363 -41.822 1.00 50.69 69 ARG A CA 1
ATOM 545 C C . ARG A 1 69 ? 22.315 7.470 -40.492 1.00 50.69 69 ARG A C 1
ATOM 547 O O . ARG A 1 69 ? 23.017 6.531 -40.132 1.00 50.69 69 ARG A O 1
ATOM 554 N N . ALA A 1 70 ? 22.234 8.588 -39.766 1.00 58.34 70 ALA A N 1
ATOM 555 C CA . ALA A 1 70 ? 22.836 8.649 -38.435 1.00 58.34 70 ALA A CA 1
ATOM 556 C C . ALA A 1 70 ? 22.016 7.757 -37.491 1.00 58.34 70 ALA A C 1
ATOM 558 O O . ALA A 1 70 ? 20.885 8.098 -37.150 1.00 58.34 70 ALA A O 1
ATOM 559 N N . SER A 1 71 ? 22.559 6.600 -37.105 1.00 61.97 71 SER A N 1
ATOM 560 C CA . SER A 1 71 ? 21.924 5.710 -36.133 1.00 61.97 71 SER A CA 1
ATOM 561 C C . SER A 1 71 ? 21.647 6.497 -34.853 1.00 61.97 71 SER A C 1
ATOM 563 O O . SER A 1 71 ? 22.589 6.964 -34.205 1.00 61.97 71 SER A O 1
ATOM 565 N N . ALA A 1 72 ? 20.371 6.679 -34.507 1.00 72.75 72 ALA A N 1
ATOM 566 C CA . ALA A 1 72 ? 19.989 7.318 -33.255 1.00 72.75 72 ALA A CA 1
ATOM 567 C C . ALA A 1 72 ? 20.686 6.582 -32.106 1.00 72.75 72 ALA A C 1
ATOM 569 O O . ALA A 1 72 ? 20.589 5.355 -32.013 1.00 72.75 72 ALA A O 1
ATOM 570 N N . LYS A 1 73 ? 21.421 7.311 -31.254 1.00 85.25 73 LYS A N 1
ATOM 571 C CA . LYS A 1 73 ? 22.003 6.695 -30.058 1.00 85.25 73 LY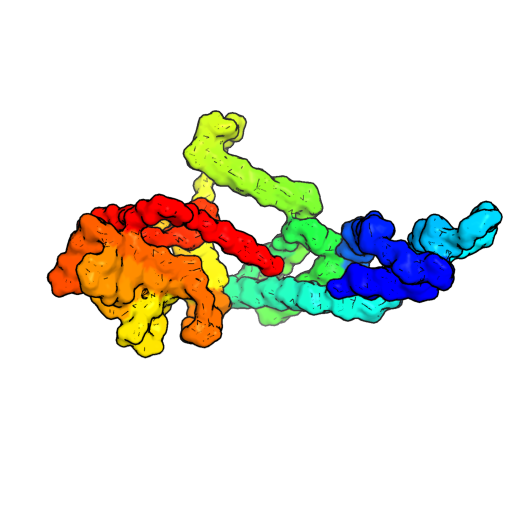S A CA 1
ATOM 572 C C . LYS A 1 73 ? 20.854 6.150 -29.213 1.00 85.25 73 LYS A C 1
ATOM 574 O O . LYS A 1 73 ? 19.798 6.777 -29.130 1.00 85.25 73 LYS A O 1
ATOM 579 N N . ARG A 1 74 ? 21.049 4.979 -28.614 1.00 88.75 74 ARG A N 1
ATOM 580 C CA . ARG A 1 74 ? 20.019 4.295 -27.831 1.00 88.75 74 ARG A CA 1
ATOM 581 C C . ARG A 1 74 ? 20.446 4.192 -26.377 1.00 88.75 74 ARG A C 1
ATOM 583 O O . ARG A 1 74 ? 21.630 4.026 -26.092 1.00 88.75 74 ARG A O 1
ATOM 590 N N . VAL A 1 75 ? 19.479 4.262 -25.473 1.00 89.69 75 VAL A N 1
ATOM 591 C CA . VAL A 1 75 ? 19.661 3.830 -24.087 1.00 89.69 75 VAL A CA 1
ATOM 592 C C . VAL A 1 75 ? 19.233 2.377 -24.003 1.00 89.69 75 VAL A C 1
ATOM 594 O O . VAL A 1 75 ? 18.101 2.058 -24.353 1.00 89.69 75 VAL A O 1
ATOM 597 N N . THR A 1 76 ? 20.124 1.524 -23.503 1.00 92.56 76 THR A N 1
ATOM 598 C CA . THR A 1 76 ? 19.839 0.104 -23.277 1.00 92.56 76 THR A CA 1
ATOM 599 C C . THR A 1 76 ? 19.885 -0.227 -21.788 1.00 92.56 76 THR A C 1
ATOM 601 O O . THR A 1 76 ? 20.850 0.120 -21.097 1.00 92.56 76 THR A O 1
ATOM 604 N N . PHE A 1 77 ? 18.854 -0.910 -21.299 1.00 94.50 77 PHE A N 1
ATOM 605 C CA . PHE A 1 77 ? 18.782 -1.526 -19.978 1.00 94.50 77 PHE A CA 1
ATOM 606 C C . PHE A 1 77 ? 18.792 -3.041 -20.143 1.00 94.50 77 PHE A C 1
ATOM 608 O O . PHE A 1 77 ? 17.996 -3.570 -20.911 1.00 94.50 77 PHE A O 1
ATOM 615 N N . THR A 1 78 ? 19.677 -3.728 -19.429 1.00 95.56 78 THR A N 1
ATOM 616 C CA . THR A 1 78 ? 19.699 -5.192 -19.441 1.00 95.56 78 THR A CA 1
ATOM 617 C C . THR A 1 78 ? 18.562 -5.751 -18.595 1.00 95.56 78 THR A C 1
ATOM 619 O O . THR A 1 78 ? 18.098 -5.084 -17.662 1.00 95.56 78 THR A O 1
ATOM 622 N N . GLY A 1 79 ? 18.147 -6.989 -18.872 1.00 95.38 79 GLY A N 1
ATOM 623 C CA . GLY A 1 79 ? 17.138 -7.677 -18.062 1.00 95.38 79 GLY A CA 1
ATOM 624 C C . GLY A 1 79 ? 17.505 -7.736 -16.572 1.00 95.38 79 GLY A C 1
ATOM 625 O O . GLY A 1 79 ? 16.646 -7.508 -15.726 1.00 95.38 79 GLY A O 1
ATOM 626 N N . ASP A 1 80 ? 18.787 -7.932 -16.235 1.00 95.75 80 ASP A N 1
ATOM 627 C CA . ASP A 1 80 ? 19.279 -7.913 -14.844 1.00 95.75 80 ASP A CA 1
ATOM 628 C C . ASP A 1 80 ? 19.062 -6.562 -14.158 1.00 95.75 80 ASP A C 1
ATOM 630 O O . ASP A 1 80 ? 18.577 -6.496 -13.030 1.00 95.75 80 ASP A O 1
ATOM 634 N N . VAL A 1 81 ? 19.377 -5.468 -14.859 1.00 94.56 81 VAL A N 1
ATOM 635 C CA . VAL A 1 81 ? 19.169 -4.112 -14.341 1.00 94.56 81 VAL A CA 1
ATOM 636 C C . VAL A 1 81 ? 17.685 -3.834 -14.133 1.00 94.56 81 VAL A C 1
ATOM 638 O O . VAL A 1 81 ? 17.325 -3.143 -13.183 1.00 94.56 81 VAL A O 1
ATOM 641 N N . LEU A 1 82 ? 16.823 -4.341 -15.015 1.00 96.06 82 LEU A N 1
ATOM 642 C CA . LEU A 1 82 ? 15.381 -4.199 -14.853 1.00 96.06 82 LEU A CA 1
ATOM 643 C C . LEU A 1 82 ? 14.872 -5.035 -13.675 1.00 96.06 82 LEU A C 1
ATOM 645 O O . LEU A 1 82 ? 14.158 -4.484 -12.841 1.00 96.06 82 LEU A O 1
ATOM 649 N N . ARG A 1 83 ? 15.299 -6.294 -13.520 1.00 96.19 83 ARG A N 1
ATOM 650 C CA . ARG A 1 83 ? 14.969 -7.111 -12.337 1.00 96.19 83 ARG A CA 1
ATOM 651 C C . ARG A 1 83 ? 15.342 -6.403 -11.041 1.00 96.19 83 ARG A C 1
ATOM 653 O O . ARG A 1 83 ? 14.479 -6.224 -10.194 1.00 96.19 83 ARG A O 1
ATOM 660 N N . GLU A 1 84 ? 16.552 -5.855 -10.942 1.00 95.69 84 GLU A N 1
ATOM 661 C CA . GLU A 1 84 ? 16.996 -5.102 -9.758 1.00 95.69 84 GLU A CA 1
ATOM 662 C C . GLU A 1 84 ? 16.045 -3.943 -9.385 1.00 95.69 84 GLU A C 1
ATOM 664 O O . GLU A 1 84 ? 15.869 -3.608 -8.215 1.00 95.69 84 GLU A O 1
ATOM 669 N N . ILE A 1 85 ? 15.406 -3.325 -10.383 1.00 94.69 85 ILE A N 1
ATOM 670 C CA . ILE A 1 85 ? 14.460 -2.222 -10.187 1.00 94.69 85 ILE A CA 1
ATOM 671 C C . ILE A 1 85 ? 13.070 -2.734 -9.785 1.00 94.69 85 ILE A C 1
ATOM 673 O O . ILE A 1 85 ? 12.409 -2.101 -8.959 1.00 94.69 85 ILE A O 1
ATOM 677 N N . PHE A 1 86 ? 12.605 -3.840 -10.371 1.00 95.81 86 PHE A N 1
ATOM 678 C CA . PHE A 1 86 ? 11.265 -4.378 -10.122 1.00 95.81 86 PHE A CA 1
ATOM 679 C C . PHE A 1 86 ? 11.190 -5.237 -8.860 1.00 95.81 86 PHE A C 1
ATOM 681 O O . PHE A 1 86 ? 10.220 -5.111 -8.109 1.00 95.81 86 PHE A O 1
ATOM 688 N N . ASP A 1 87 ? 12.194 -6.075 -8.609 1.00 96.12 87 ASP A N 1
ATOM 689 C CA . ASP A 1 87 ? 12.205 -7.102 -7.566 1.00 96.12 87 ASP A CA 1
ATOM 690 C C . ASP A 1 87 ? 11.808 -6.573 -6.184 1.00 96.12 87 ASP A C 1
ATOM 692 O O . ASP A 1 87 ? 10.935 -7.182 -5.564 1.00 96.12 87 ASP A O 1
ATOM 696 N N . PRO A 1 88 ? 12.317 -5.423 -5.689 1.00 95.75 88 PRO A N 1
ATOM 697 C CA . PRO A 1 88 ? 11.932 -4.931 -4.367 1.00 95.75 88 PRO A CA 1
ATOM 698 C C . PRO A 1 88 ? 10.425 -4.680 -4.230 1.00 95.75 88 PRO A C 1
ATOM 700 O O . PRO A 1 88 ? 9.843 -4.919 -3.173 1.00 95.75 88 PRO A O 1
ATOM 703 N N . THR A 1 89 ? 9.784 -4.204 -5.300 1.00 93.81 89 THR A N 1
ATOM 704 C CA . THR A 1 89 ? 8.350 -3.886 -5.297 1.00 93.81 89 THR A CA 1
ATOM 705 C C . THR A 1 89 ? 7.518 -5.125 -5.605 1.00 93.81 89 THR A C 1
ATOM 707 O O . THR A 1 89 ? 6.574 -5.421 -4.877 1.00 93.81 89 THR A O 1
ATOM 710 N N . VAL A 1 90 ? 7.880 -5.875 -6.650 1.00 95.69 90 VAL A N 1
ATOM 711 C CA . VAL A 1 90 ? 7.149 -7.073 -7.083 1.00 95.69 90 VAL A CA 1
ATOM 712 C C . VAL A 1 90 ? 7.188 -8.156 -6.009 1.00 95.69 90 VAL A C 1
ATOM 714 O O . VAL A 1 90 ? 6.136 -8.678 -5.653 1.00 95.69 90 VAL A O 1
ATOM 717 N N . ASN A 1 91 ? 8.352 -8.424 -5.408 1.00 95.38 91 ASN A N 1
ATOM 718 C CA . ASN A 1 91 ? 8.464 -9.418 -4.339 1.00 95.38 91 ASN A CA 1
ATOM 719 C C . ASN A 1 91 ? 7.697 -8.989 -3.087 1.00 95.38 91 ASN A C 1
ATOM 721 O O . ASN A 1 91 ? 7.076 -9.824 -2.436 1.00 95.38 91 ASN A O 1
ATOM 725 N N . LYS A 1 92 ? 7.682 -7.689 -2.760 1.00 93.56 92 LYS A N 1
ATOM 726 C CA . LYS A 1 92 ? 6.871 -7.173 -1.649 1.00 93.56 92 LYS A CA 1
ATOM 727 C C . LYS A 1 92 ? 5.379 -7.395 -1.900 1.00 93.56 92 LYS A C 1
ATOM 729 O O . LYS A 1 92 ? 4.685 -7.831 -0.989 1.00 93.56 92 LYS A O 1
ATOM 734 N N . ILE A 1 93 ? 4.888 -7.111 -3.108 1.00 92.12 93 ILE A N 1
ATOM 735 C CA . ILE A 1 93 ? 3.478 -7.333 -3.466 1.00 92.12 93 ILE A CA 1
ATOM 736 C C . ILE A 1 93 ? 3.146 -8.827 -3.423 1.00 92.12 93 ILE A C 1
ATOM 738 O O . ILE A 1 93 ? 2.181 -9.203 -2.768 1.00 92.12 93 ILE A O 1
ATOM 742 N N . ALA A 1 94 ? 3.959 -9.672 -4.061 1.00 92.75 94 ALA A N 1
ATOM 743 C CA . ALA A 1 94 ? 3.750 -11.118 -4.087 1.00 92.75 94 ALA A CA 1
ATOM 744 C C . ALA A 1 94 ? 3.720 -11.712 -2.667 1.00 92.75 94 ALA A C 1
ATOM 746 O O . ALA A 1 94 ? 2.824 -12.488 -2.342 1.00 92.75 94 ALA A O 1
ATOM 747 N N . ARG A 1 95 ? 4.633 -11.271 -1.789 1.00 92.56 95 ARG A N 1
ATOM 748 C CA . ARG A 1 95 ? 4.647 -11.665 -0.376 1.00 92.56 95 ARG A CA 1
ATOM 749 C C . ARG A 1 95 ? 3.381 -11.225 0.360 1.00 92.56 95 ARG A C 1
ATOM 751 O O . ARG A 1 95 ? 2.791 -12.031 1.062 1.00 92.56 95 ARG A O 1
ATOM 758 N N . LEU A 1 96 ? 2.938 -9.978 0.178 1.00 90.38 96 LEU A N 1
ATOM 759 C CA . LEU A 1 96 ? 1.703 -9.487 0.799 1.00 90.38 96 LEU A CA 1
ATOM 760 C C . LEU A 1 96 ? 0.477 -10.286 0.346 1.00 90.38 96 LEU A C 1
ATOM 762 O O . LEU A 1 96 ? -0.383 -10.579 1.167 1.00 90.38 96 LEU A O 1
ATOM 766 N N . VAL A 1 97 ? 0.389 -10.651 -0.938 1.00 90.56 97 VAL A N 1
ATOM 767 C CA . VAL A 1 97 ? -0.698 -11.508 -1.437 1.00 90.56 97 VAL A CA 1
ATOM 768 C C . VAL A 1 97 ? -0.678 -12.856 -0.721 1.00 90.56 97 VAL A C 1
ATOM 770 O O . VAL A 1 97 ? -1.719 -13.277 -0.222 1.00 90.56 97 VAL A O 1
ATOM 773 N N . ARG A 1 98 ? 0.497 -13.487 -0.606 1.00 92.50 98 ARG A N 1
ATOM 774 C CA . ARG A 1 98 ? 0.658 -14.751 0.121 1.00 92.50 98 ARG A CA 1
ATOM 775 C C . ARG A 1 98 ? 0.210 -14.635 1.580 1.00 92.50 98 ARG A C 1
ATOM 777 O O . ARG A 1 98 ? -0.667 -15.381 1.993 1.00 92.50 98 ARG A O 1
ATOM 784 N N . GLU A 1 99 ? 0.731 -13.646 2.309 1.00 90.06 99 GLU A N 1
ATOM 785 C CA . GLU A 1 99 ? 0.397 -13.390 3.720 1.00 90.06 99 GLU A CA 1
ATOM 786 C C . GLU A 1 99 ? -1.120 -13.212 3.932 1.00 90.06 99 GLU A C 1
ATOM 788 O O . GLU A 1 99 ? -1.673 -13.677 4.925 1.00 90.06 99 GLU A O 1
ATOM 793 N N . GLN A 1 100 ? -1.817 -12.539 3.007 1.00 87.38 100 GLN A N 1
ATOM 794 C CA . GLN A 1 100 ? -3.272 -12.371 3.099 1.00 87.38 100 GLN A CA 1
ATOM 795 C C . GLN A 1 100 ? -4.034 -13.675 2.842 1.00 87.38 100 GLN A C 1
ATOM 797 O O . GLN A 1 100 ? -5.022 -13.937 3.523 1.00 87.38 100 GLN A O 1
ATOM 802 N N . VAL A 1 101 ? -3.598 -14.489 1.877 1.00 89.69 101 VAL A N 1
ATOM 803 C CA . VAL A 1 101 ? -4.240 -15.781 1.588 1.00 89.69 101 VAL A CA 1
ATOM 804 C C . VAL A 1 101 ? -4.021 -16.766 2.734 1.00 89.69 101 VAL A C 1
ATOM 806 O O . VAL A 1 101 ? -4.973 -17.412 3.160 1.00 89.69 101 VAL A O 1
ATOM 809 N N . GLU A 1 102 ? -2.803 -16.833 3.273 1.00 90.50 102 GLU A N 1
ATOM 810 C CA . GLU A 1 102 ? -2.482 -17.647 4.451 1.00 90.50 102 GLU A CA 1
ATOM 811 C C . GLU A 1 102 ? -3.305 -17.220 5.670 1.00 90.50 102 GLU A C 1
ATOM 813 O O . GLU A 1 102 ? -3.790 -18.076 6.402 1.00 90.50 102 GLU A O 1
ATOM 818 N N . GLY A 1 103 ? -3.523 -15.914 5.864 1.00 85.75 103 GLY A N 1
ATOM 819 C CA . GLY A 1 103 ? -4.411 -15.411 6.914 1.00 85.75 103 GLY A CA 1
ATOM 820 C C . GLY A 1 103 ? -5.849 -15.919 6.762 1.00 85.75 103 GLY A C 1
ATOM 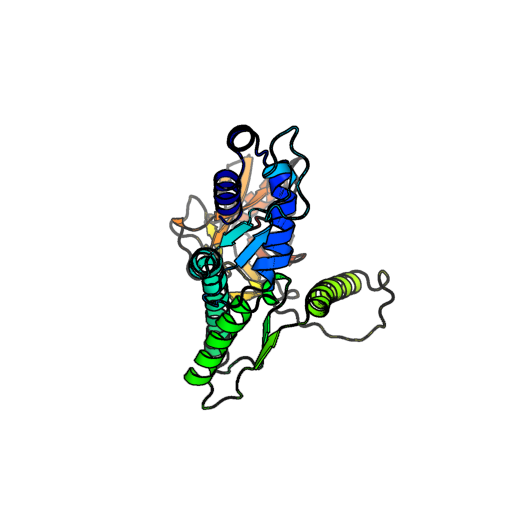821 O O . GLY A 1 103 ? -6.427 -16.416 7.722 1.00 85.75 103 GLY A O 1
ATOM 822 N N . VAL A 1 104 ? -6.409 -15.880 5.545 1.00 86.56 104 VAL A N 1
ATOM 823 C CA . VAL A 1 104 ? -7.752 -16.438 5.283 1.00 86.56 104 VAL A CA 1
ATOM 824 C C . VAL A 1 104 ? -7.788 -17.943 5.546 1.00 86.56 104 VAL A C 1
ATOM 826 O O . VAL A 1 104 ? -8.733 -18.423 6.166 1.00 86.56 104 VAL A O 1
ATOM 829 N N . TRP A 1 105 ? -6.762 -18.676 5.113 1.00 87.56 105 TRP A N 1
ATOM 830 C CA . TRP A 1 105 ? -6.654 -20.112 5.362 1.00 87.56 105 TRP A CA 1
ATOM 831 C C . TRP A 1 105 ? -6.618 -20.436 6.861 1.00 87.56 105 TRP A C 1
ATOM 833 O O . TRP A 1 105 ? -7.324 -21.335 7.305 1.00 87.56 105 TRP A O 1
ATOM 843 N N . GLN A 1 106 ? -5.840 -19.693 7.651 1.00 87.75 106 GLN A N 1
ATOM 844 C CA . GLN A 1 106 ? -5.755 -19.882 9.104 1.00 87.75 106 GLN A CA 1
ATOM 845 C C . GLN A 1 106 ? -7.095 -19.639 9.807 1.00 87.75 106 GLN A C 1
ATOM 847 O O . GLN A 1 106 ? -7.418 -20.354 10.752 1.00 87.75 106 GLN A O 1
ATOM 852 N N . ASP A 1 107 ? -7.868 -18.655 9.344 1.00 83.69 107 ASP A N 1
ATOM 853 C CA . ASP A 1 107 ? -9.138 -18.280 9.969 1.00 83.69 107 ASP A CA 1
ATOM 854 C C . ASP A 1 107 ? -10.315 -19.161 9.523 1.00 83.69 107 ASP A C 1
ATOM 856 O O . ASP A 1 107 ? -11.256 -19.373 10.288 1.00 83.69 107 ASP A O 1
ATOM 860 N N . CYS A 1 108 ? -10.300 -19.626 8.271 1.00 85.69 108 CYS A N 1
ATOM 861 C CA . CYS A 1 108 ? -11.448 -20.282 7.640 1.00 85.69 108 CYS A CA 1
ATOM 862 C C . CYS A 1 108 ? -11.233 -21.770 7.350 1.00 85.69 108 CYS A C 1
ATOM 864 O O . CYS A 1 108 ? -12.189 -22.426 6.950 1.00 85.69 108 CYS A O 1
ATOM 866 N N . GLU A 1 109 ? -10.004 -22.277 7.487 1.00 87.75 109 GLU A N 1
ATOM 867 C CA . GLU A 1 109 ? -9.597 -23.624 7.051 1.00 87.75 109 GLU A CA 1
ATOM 868 C C . GLU A 1 109 ? -9.939 -23.905 5.572 1.00 87.75 109 GLU A C 1
ATOM 870 O O . GLU A 1 109 ? -10.094 -25.047 5.150 1.00 87.75 109 GLU A O 1
ATOM 875 N N . GLU A 1 110 ? -10.069 -22.848 4.765 1.00 87.75 110 GLU A N 1
ATOM 876 C CA . GLU A 1 110 ? -10.398 -22.915 3.344 1.00 87.75 110 GLU A CA 1
ATOM 877 C C . GLU A 1 110 ? -9.612 -21.861 2.559 1.00 87.75 110 GLU A C 1
ATOM 879 O O . GLU A 1 110 ? -9.423 -20.725 3.006 1.00 87.75 110 GLU A O 1
ATOM 884 N N . LEU A 1 111 ? -9.165 -22.223 1.351 1.00 89.56 111 LEU A N 1
ATOM 885 C CA . LEU A 1 111 ? -8.537 -21.268 0.443 1.00 89.56 111 LEU A CA 1
ATOM 886 C C . LEU A 1 111 ? -9.592 -20.326 -0.162 1.00 89.56 111 LEU A C 1
ATOM 888 O O . LEU A 1 111 ? -10.710 -20.750 -0.478 1.00 89.56 111 LEU A O 1
ATOM 892 N N . PRO A 1 112 ? -9.241 -19.055 -0.428 1.00 88.44 112 PRO A N 1
ATOM 893 C CA . PRO A 1 112 ? -10.080 -18.181 -1.232 1.00 88.44 112 PRO A CA 1
ATOM 894 C C . PRO A 1 112 ? -10.366 -18.801 -2.603 1.00 88.44 112 PRO A C 1
ATOM 896 O O . PRO A 1 112 ? -9.489 -19.364 -3.251 1.00 88.44 112 PRO A O 1
ATOM 899 N N . LYS A 1 113 ? -11.586 -18.616 -3.114 1.00 89.62 113 LYS A N 1
ATOM 900 C CA . LYS A 1 113 ? -11.958 -19.113 -4.453 1.00 89.62 113 LYS A CA 1
ATOM 901 C C . LYS A 1 113 ? -11.160 -18.442 -5.576 1.00 89.62 113 LYS A C 1
ATOM 903 O O . LYS A 1 113 ? -10.914 -19.047 -6.619 1.00 89.62 113 LYS A O 1
ATOM 908 N N . SER A 1 114 ? -10.786 -17.180 -5.384 1.00 88.25 114 SER A N 1
ATOM 909 C CA . SER A 1 114 ? -10.102 -16.372 -6.391 1.00 88.25 114 SER A CA 1
ATOM 910 C C . SER A 1 114 ? -9.236 -15.289 -5.756 1.00 88.25 114 SER A C 1
ATOM 912 O O . SER A 1 114 ? -9.697 -14.580 -4.860 1.00 88.25 114 SER A O 1
ATOM 914 N N . ALA A 1 115 ? -8.039 -15.092 -6.298 1.00 87.19 115 ALA A N 1
ATOM 915 C CA . ALA A 1 115 ? -7.200 -13.924 -6.080 1.00 87.19 115 ALA A CA 1
ATOM 916 C C . ALA A 1 115 ? -7.307 -13.001 -7.302 1.00 87.19 115 ALA A C 1
ATOM 918 O O . ALA A 1 115 ? -6.893 -13.369 -8.403 1.00 87.19 115 ALA A O 1
ATOM 919 N N . ILE A 1 116 ? -7.866 -11.805 -7.103 1.00 85.38 116 ILE A N 1
ATOM 920 C CA . ILE A 1 116 ? -8.061 -10.813 -8.166 1.00 85.38 116 ILE A CA 1
ATOM 921 C C . ILE A 1 116 ? -7.053 -9.680 -7.979 1.00 85.38 116 ILE A C 1
ATOM 923 O O . ILE A 1 116 ? -7.071 -8.992 -6.956 1.00 85.38 116 ILE A O 1
ATOM 927 N N . VAL A 1 117 ? -6.195 -9.452 -8.974 1.00 81.56 117 VAL A N 1
ATOM 928 C CA . VAL A 1 117 ? -5.242 -8.331 -8.951 1.00 81.56 117 VAL A CA 1
ATOM 929 C C . VAL A 1 117 ? -5.804 -7.149 -9.738 1.00 81.56 117 VAL A C 1
ATOM 931 O O . VAL A 1 117 ? -6.028 -7.233 -10.948 1.00 81.56 117 VAL A O 1
ATOM 934 N N . CYS A 1 118 ? -5.988 -6.024 -9.048 1.00 83.50 118 CYS A N 1
ATOM 935 C CA . CYS A 1 118 ? -6.551 -4.795 -9.605 1.00 83.50 118 CYS A CA 1
ATOM 936 C C . CYS A 1 118 ? -5.521 -3.653 -9.651 1.00 83.50 118 CYS A C 1
ATOM 938 O O . CYS A 1 118 ? -4.588 -3.599 -8.848 1.00 83.50 118 CYS A O 1
ATOM 940 N N . GLY A 1 119 ? -5.740 -2.691 -10.551 1.00 82.62 119 GLY A N 1
ATOM 941 C CA . GLY A 1 119 ? -4.975 -1.438 -10.646 1.00 82.62 119 GLY A CA 1
ATOM 942 C C . GLY A 1 119 ? -4.008 -1.381 -11.832 1.00 82.62 119 GLY A C 1
ATOM 943 O O . GLY A 1 119 ? -3.757 -2.369 -12.502 1.00 82.62 119 GLY A O 1
ATOM 944 N N . GLY A 1 120 ? -3.439 -0.207 -12.123 1.00 85.12 120 GLY A N 1
ATOM 945 C CA . GLY A 1 120 ? -2.628 -0.027 -13.341 1.00 85.12 120 GLY A CA 1
ATOM 946 C C . GLY A 1 120 ? -1.364 -0.896 -13.393 1.00 85.12 120 GLY A C 1
ATOM 947 O O . GLY A 1 120 ? -0.950 -1.319 -14.467 1.00 85.12 120 GLY A O 1
ATOM 948 N N . PHE A 1 121 ? -0.759 -1.195 -12.238 1.00 89.88 121 PHE A N 1
ATOM 949 C CA . PHE A 1 121 ? 0.438 -2.036 -12.181 1.00 89.88 121 PHE A CA 1
ATOM 950 C C . PHE A 1 121 ? 0.126 -3.537 -12.280 1.00 89.88 121 PHE A C 1
ATOM 952 O O . PHE A 1 121 ? 1.018 -4.301 -12.631 1.00 89.88 121 PHE A O 1
ATOM 959 N N . SER A 1 122 ? -1.129 -3.964 -12.070 1.00 88.88 122 SER A N 1
ATOM 960 C CA . SER A 1 122 ? -1.521 -5.373 -12.234 1.00 88.88 122 SER A CA 1
ATOM 961 C C . SER A 1 122 ? -1.404 -5.856 -13.679 1.00 88.88 122 SER A C 1
ATOM 963 O O . SER A 1 122 ? -1.300 -7.054 -13.915 1.00 88.88 122 SER A O 1
ATOM 965 N N . GLY A 1 123 ? -1.371 -4.936 -14.649 1.00 89.56 123 GLY A N 1
ATOM 966 C CA . GLY A 1 123 ? -1.130 -5.239 -16.059 1.00 89.56 123 GLY A CA 1
ATOM 967 C C . GLY A 1 123 ? 0.312 -5.639 -16.385 1.00 89.56 123 GLY A C 1
ATOM 968 O O . GLY A 1 123 ? 0.551 -6.127 -17.483 1.00 89.56 123 GLY A O 1
ATOM 969 N N . ASN A 1 124 ? 1.269 -5.443 -15.469 1.00 94.56 124 ASN A N 1
ATOM 970 C CA . ASN A 1 124 ? 2.664 -5.806 -15.701 1.00 94.56 124 ASN A CA 1
ATOM 971 C C . ASN A 1 124 ? 2.846 -7.345 -15.701 1.00 94.56 124 ASN A C 1
ATOM 973 O O . ASN A 1 124 ? 2.556 -7.976 -14.680 1.00 94.56 124 ASN A O 1
ATOM 977 N N . PRO A 1 125 ? 3.374 -7.958 -16.781 1.00 95.50 125 PRO A N 1
ATOM 978 C CA . PRO A 1 125 ? 3.524 -9.410 -16.866 1.00 95.50 125 PRO A CA 1
ATOM 979 C C . PRO A 1 125 ? 4.449 -9.998 -15.798 1.00 95.50 125 PRO A C 1
ATOM 981 O O . PRO A 1 125 ? 4.154 -11.061 -15.259 1.00 95.50 125 PRO A O 1
ATOM 984 N N . TYR A 1 126 ? 5.533 -9.303 -15.433 1.00 96.69 126 TYR A N 1
ATOM 985 C CA . TYR A 1 126 ? 6.451 -9.789 -14.402 1.00 96.69 126 TYR A CA 1
ATOM 986 C C . TYR A 1 126 ? 5.770 -9.913 -13.030 1.00 96.69 126 TYR A C 1
ATOM 988 O O . TYR A 1 126 ? 5.890 -10.944 -12.366 1.00 96.69 126 TYR A O 1
ATOM 996 N N . LEU A 1 127 ? 4.980 -8.908 -12.634 1.00 95.31 127 LEU A N 1
ATOM 997 C CA . LEU A 1 127 ? 4.158 -8.959 -11.424 1.00 95.31 127 LEU A CA 1
ATOM 998 C C . LEU A 1 127 ? 3.107 -10.074 -11.492 1.00 95.31 127 LEU A C 1
ATOM 1000 O O . LEU A 1 127 ? 2.907 -10.778 -10.501 1.00 95.31 127 LEU A O 1
ATOM 1004 N N . GLN A 1 128 ? 2.433 -10.236 -12.636 1.00 94.81 128 GLN A N 1
ATOM 1005 C CA . GLN A 1 128 ? 1.434 -11.293 -12.817 1.00 94.81 128 GLN A CA 1
ATOM 1006 C C . GLN A 1 128 ? 2.049 -12.679 -12.645 1.00 94.81 128 GLN A C 1
ATOM 1008 O O . GLN A 1 128 ? 1.502 -13.484 -11.898 1.00 94.81 128 GLN A O 1
ATOM 1013 N N . ASN A 1 129 ? 3.194 -12.934 -13.283 1.00 95.44 129 ASN A N 1
ATOM 1014 C CA . ASN A 1 129 ? 3.904 -14.206 -13.182 1.00 95.44 129 ASN A CA 1
ATOM 1015 C C . ASN A 1 129 ? 4.311 -14.483 -11.733 1.00 95.44 129 ASN A C 1
ATOM 1017 O O . ASN A 1 129 ? 3.961 -15.526 -11.192 1.00 95.44 129 ASN A O 1
ATOM 1021 N N . LYS A 1 130 ? 4.940 -13.512 -11.057 1.00 95.44 130 LYS A N 1
ATOM 1022 C CA . LYS A 1 130 ? 5.349 -13.655 -9.651 1.00 95.44 130 LYS A CA 1
ATOM 1023 C C . LYS A 1 130 ? 4.182 -13.886 -8.699 1.00 95.44 130 LYS A C 1
ATOM 1025 O O . LYS A 1 130 ? 4.295 -14.678 -7.771 1.00 95.44 130 LYS A O 1
ATOM 1030 N N . THR A 1 131 ? 3.060 -13.204 -8.913 1.00 93.50 131 THR A N 1
ATOM 1031 C CA . THR A 1 131 ? 1.878 -13.387 -8.061 1.00 93.50 131 THR A CA 1
ATOM 1032 C C . THR A 1 131 ? 1.211 -14.733 -8.334 1.00 93.50 131 THR A C 1
ATOM 1034 O O . THR A 1 131 ? 0.817 -15.411 -7.392 1.00 93.50 131 THR A O 1
ATOM 1037 N N . ARG A 1 132 ? 1.140 -15.158 -9.600 1.00 94.38 132 ARG A N 1
ATOM 1038 C CA . ARG A 1 132 ? 0.632 -16.479 -9.981 1.00 94.38 132 ARG A CA 1
ATOM 1039 C C . ARG A 1 132 ? 1.479 -17.602 -9.391 1.00 94.38 132 ARG A C 1
ATOM 1041 O O . ARG A 1 132 ? 0.908 -18.501 -8.798 1.00 94.38 132 ARG A O 1
ATOM 1048 N N . GLU A 1 133 ? 2.807 -17.493 -9.449 1.00 94.94 133 GLU A N 1
ATOM 1049 C CA . GLU A 1 133 ? 3.723 -18.441 -8.797 1.00 94.94 133 GLU A CA 1
ATOM 1050 C C . GLU A 1 133 ? 3.395 -18.614 -7.304 1.00 94.94 133 GLU A C 1
ATOM 1052 O O . GLU A 1 133 ? 3.407 -19.732 -6.802 1.00 94.94 133 GLU A O 1
ATOM 1057 N N . GLN A 1 134 ? 3.067 -17.530 -6.587 1.00 94.00 134 GLN A N 1
ATOM 1058 C CA . GLN A 1 134 ? 2.660 -17.623 -5.178 1.00 94.00 134 GLN A CA 1
ATOM 1059 C C . GLN A 1 134 ? 1.306 -18.314 -4.997 1.00 94.00 134 GLN A C 1
ATOM 1061 O O . GLN A 1 134 ? 1.145 -19.107 -4.074 1.00 94.00 134 GLN A O 1
ATOM 1066 N N . VAL A 1 135 ? 0.336 -18.028 -5.868 1.00 92.31 135 VAL A N 1
ATOM 1067 C CA . VAL A 1 135 ? -0.978 -18.690 -5.849 1.00 92.31 135 VAL A CA 1
ATOM 1068 C C . VAL A 1 135 ? -0.850 -20.187 -6.125 1.00 92.31 135 VAL A C 1
ATOM 1070 O O . VAL A 1 135 ? -1.464 -20.988 -5.424 1.00 92.31 135 VAL A O 1
ATOM 1073 N N . ASP A 1 136 ? -0.036 -20.564 -7.108 1.00 93.12 136 ASP A N 1
ATOM 1074 C CA . ASP A 1 136 ? 0.190 -21.960 -7.475 1.00 93.12 136 ASP A CA 1
ATOM 1075 C C . ASP A 1 136 ? 0.871 -22.720 -6.326 1.00 93.12 136 ASP A C 1
ATOM 1077 O O . ASP A 1 136 ? 0.406 -23.793 -5.952 1.00 93.12 136 ASP A O 1
ATOM 1081 N N . GLN A 1 137 ? 1.879 -22.121 -5.676 1.00 93.69 137 GLN A N 1
ATOM 1082 C CA . GLN A 1 137 ? 2.511 -22.685 -4.472 1.00 93.69 137 GLN A CA 1
ATOM 1083 C C . GLN A 1 137 ? 1.505 -22.907 -3.334 1.00 93.69 137 GLN A C 1
ATOM 1085 O O . GLN A 1 137 ? 1.478 -23.978 -2.736 1.00 93.69 137 GLN A O 1
ATOM 1090 N N . LEU A 1 138 ? 0.632 -21.934 -3.059 1.00 92.25 138 LEU A N 1
ATOM 1091 C CA . LEU A 1 138 ? -0.395 -22.071 -2.019 1.00 92.25 138 LEU A CA 1
ATOM 1092 C C . LEU A 1 138 ? -1.417 -23.168 -2.345 1.00 92.25 138 LEU A C 1
ATOM 1094 O O . LEU A 1 138 ? -1.852 -23.894 -1.453 1.00 92.25 138 LEU A O 1
ATOM 1098 N N . ASN A 1 139 ? -1.785 -23.318 -3.620 1.00 92.50 139 ASN A N 1
ATOM 1099 C CA . ASN A 1 139 ? -2.636 -24.419 -4.067 1.00 92.50 139 ASN A CA 1
ATOM 1100 C C . ASN A 1 139 ? -1.945 -25.780 -3.883 1.00 92.50 139 ASN A C 1
ATOM 1102 O O . ASN A 1 139 ? -2.599 -26.750 -3.512 1.00 92.50 139 ASN A O 1
ATOM 1106 N N . GLU A 1 140 ? -0.635 -25.878 -4.107 1.00 91.88 140 GLU A N 1
ATOM 1107 C CA . GLU A 1 140 ? 0.120 -27.114 -3.862 1.00 91.88 140 GLU A CA 1
ATOM 1108 C C . GLU A 1 140 ? 0.230 -27.447 -2.364 1.00 91.88 140 GLU A C 1
ATOM 1110 O O . GLU A 1 140 ? 0.132 -28.618 -1.979 1.00 91.88 140 GLU A O 1
ATOM 1115 N N . GLU A 1 141 ? 0.412 -26.423 -1.527 1.00 91.62 141 GLU A N 1
ATOM 1116 C CA . GLU A 1 141 ? 0.564 -26.537 -0.072 1.00 91.62 141 GLU A CA 1
ATOM 1117 C C . GLU A 1 141 ? -0.759 -26.877 0.638 1.00 91.62 141 GLU A C 1
ATOM 1119 O O . GLU A 1 141 ? -0.761 -27.708 1.549 1.00 91.62 141 GLU A O 1
ATOM 1124 N N . HIS A 1 142 ? -1.881 -26.285 0.210 1.00 88.06 142 HIS A N 1
ATOM 1125 C CA . HIS A 1 142 ? -3.169 -26.349 0.923 1.00 88.06 142 HIS A CA 1
ATOM 1126 C C . HIS A 1 142 ? -4.347 -26.889 0.089 1.00 88.06 142 HIS A C 1
ATOM 1128 O O . HIS A 1 142 ? -5.382 -27.259 0.636 1.00 88.06 142 HIS A O 1
ATOM 1134 N N . GLY A 1 143 ? -4.222 -26.964 -1.238 1.00 74.00 143 GLY A N 1
ATOM 1135 C CA . GLY A 1 143 ? -5.330 -27.265 -2.155 1.00 74.00 143 GLY A CA 1
ATOM 1136 C C . GLY A 1 143 ? -5.647 -28.749 -2.364 1.00 74.00 143 GLY A C 1
ATOM 1137 O O . GLY A 1 143 ? -6.545 -29.066 -3.136 1.00 74.00 143 GLY A O 1
ATOM 1138 N N . LYS A 1 144 ? -4.956 -29.686 -1.698 1.00 70.25 144 LYS A N 1
ATOM 1139 C CA . LYS A 1 144 ? -5.214 -31.131 -1.887 1.00 70.25 144 LYS A CA 1
ATOM 1140 C C . LYS A 1 144 ? -6.621 -31.559 -1.459 1.00 70.25 144 LYS A C 1
ATOM 1142 O O . LYS A 1 144 ? -7.162 -32.485 -2.057 1.00 70.25 144 LYS A O 1
ATOM 1147 N N . ASP A 1 145 ? -7.208 -30.843 -0.502 1.00 67.00 145 ASP A N 1
ATOM 1148 C CA . ASP A 1 145 ? -8.524 -31.148 0.069 1.00 67.00 145 ASP A CA 1
ATOM 1149 C C . ASP A 1 145 ? -9.593 -30.080 -0.260 1.00 67.00 145 ASP A C 1
ATOM 1151 O O . ASP A 1 145 ? -10.760 -30.235 0.100 1.00 67.00 145 ASP A O 1
ATOM 1155 N N . HIS A 1 146 ? -9.233 -29.012 -0.991 1.00 66.88 146 HIS A N 1
ATOM 1156 C CA . HIS A 1 146 ? -10.099 -27.853 -1.249 1.00 66.88 146 HIS A CA 1
ATOM 1157 C C . HIS A 1 146 ? -10.123 -27.454 -2.731 1.00 66.88 146 HIS A C 1
ATOM 1159 O O . HIS A 1 146 ? -9.264 -27.829 -3.523 1.00 66.88 146 HIS A O 1
ATOM 1165 N N . ALA A 1 147 ? -11.127 -26.673 -3.139 1.00 74.31 147 ALA A N 1
ATOM 1166 C CA . ALA A 1 147 ? -11.163 -26.130 -4.494 1.00 74.31 147 ALA A CA 1
ATOM 1167 C C . ALA A 1 147 ? -9.966 -25.190 -4.729 1.00 74.31 147 ALA A C 1
ATOM 1169 O O . ALA A 1 147 ? -9.778 -24.237 -3.976 1.00 74.31 147 ALA A O 1
ATOM 1170 N N . ASN A 1 148 ? -9.199 -25.432 -5.798 1.00 84.00 148 ASN A N 1
ATOM 1171 C CA . ASN A 1 148 ? -8.039 -24.607 -6.147 1.00 84.00 148 ASN A CA 1
ATOM 1172 C C . ASN A 1 148 ? -8.420 -23.130 -6.319 1.00 84.00 148 ASN A C 1
ATOM 1174 O O . ASN A 1 148 ? -9.350 -22.793 -7.066 1.00 84.00 148 ASN A O 1
ATOM 1178 N N . MET A 1 149 ? -7.645 -22.254 -5.681 1.00 90.50 149 MET A N 1
ATOM 1179 C CA . MET A 1 149 ? -7.745 -20.810 -5.837 1.00 90.50 149 MET A CA 1
ATOM 1180 C C . MET A 1 149 ? -7.375 -20.418 -7.267 1.00 90.50 149 MET A C 1
ATOM 1182 O O . MET A 1 149 ? -6.326 -20.807 -7.787 1.00 90.50 149 MET A O 1
ATOM 1186 N N . ARG A 1 150 ? -8.219 -19.606 -7.909 1.00 89.88 150 ARG A N 1
ATOM 1187 C CA . ARG A 1 150 ? -7.948 -19.068 -9.250 1.00 89.88 150 ARG A CA 1
ATOM 1188 C C . ARG A 1 150 ? -7.179 -17.758 -9.169 1.00 89.88 150 ARG A C 1
ATOM 1190 O O . ARG A 1 150 ? -7.528 -16.890 -8.374 1.00 89.88 150 ARG A O 1
ATOM 1197 N N . PHE A 1 151 ? -6.185 -17.579 -10.032 1.00 89.50 151 PHE A N 1
ATOM 1198 C CA . PHE A 1 151 ? -5.529 -16.288 -10.223 1.00 89.50 151 PHE A CA 1
ATOM 1199 C C . PHE A 1 151 ? -6.161 -15.539 -11.399 1.00 89.50 151 PHE A C 1
ATOM 1201 O O . PHE A 1 151 ? -6.106 -16.004 -12.539 1.00 89.50 151 PHE A O 1
ATOM 1208 N N . GLU A 1 152 ? -6.730 -14.367 -11.130 1.00 88.38 152 GLU A N 1
ATOM 1209 C CA . GLU A 1 152 ? -7.416 -13.552 -12.129 1.00 88.38 152 GLU A CA 1
ATOM 1210 C C . GLU A 1 152 ? -6.834 -12.135 -12.172 1.00 88.38 152 GLU A C 1
ATOM 1212 O O . GLU A 1 152 ? -6.599 -11.482 -11.152 1.00 88.38 152 GLU A O 1
ATOM 1217 N N . VAL A 1 153 ? -6.615 -11.633 -13.387 1.00 83.69 153 VAL A N 1
ATOM 1218 C CA . VAL A 1 153 ? -6.209 -10.245 -13.613 1.00 83.69 153 VAL A CA 1
ATOM 1219 C C . VAL A 1 153 ? -7.424 -9.495 -14.120 1.00 83.69 153 VAL A C 1
ATOM 1221 O O . VAL A 1 153 ? -7.920 -9.772 -15.213 1.00 83.69 153 VAL A O 1
ATOM 1224 N N . ALA A 1 154 ? -7.904 -8.534 -13.334 1.00 81.12 154 ALA A N 1
ATOM 1225 C CA . ALA A 1 154 ? -8.978 -7.670 -13.790 1.00 81.12 154 ALA A CA 1
ATOM 1226 C C . ALA A 1 154 ? -8.464 -6.825 -14.969 1.00 81.12 154 ALA A C 1
ATOM 1228 O O . ALA A 1 154 ? -7.434 -6.155 -14.822 1.00 81.12 154 ALA A O 1
ATOM 1229 N N . PRO A 1 155 ? -9.165 -6.798 -16.121 1.00 77.88 155 PRO A N 1
ATOM 1230 C CA . PRO A 1 155 ? -8.826 -5.890 -17.210 1.00 77.88 155 PRO A CA 1
ATOM 1231 C C . PRO A 1 155 ? -8.644 -4.457 -16.695 1.00 77.88 155 PRO A C 1
ATOM 1233 O O . PRO A 1 155 ? -9.352 -4.037 -15.780 1.00 77.88 155 PRO A O 1
ATOM 1236 N N . GLU A 1 156 ? -7.722 -3.678 -17.269 1.00 73.31 156 GLU A N 1
ATOM 1237 C CA . GLU A 1 156 ? -7.402 -2.333 -16.753 1.00 73.31 156 GLU A CA 1
ATOM 1238 C C . GLU A 1 156 ? -8.649 -1.434 -16.661 1.00 73.31 156 GLU A C 1
ATOM 1240 O O . GLU A 1 156 ? -8.854 -0.732 -15.667 1.00 73.31 156 GLU A O 1
ATOM 1245 N N . TRP A 1 157 ? -9.514 -1.499 -17.677 1.00 74.69 157 TRP A N 1
ATOM 1246 C CA . TRP A 1 157 ? -10.783 -0.774 -17.695 1.00 74.69 157 TRP A CA 1
ATOM 1247 C C . TRP A 1 157 ? -11.719 -1.237 -16.574 1.00 74.69 157 TRP A C 1
ATOM 1249 O O . TRP A 1 157 ? -12.331 -0.398 -15.917 1.00 74.69 157 TRP A O 1
ATOM 1259 N N . LEU A 1 158 ? -11.766 -2.545 -16.300 1.00 75.25 158 LEU A N 1
ATOM 1260 C CA . LEU A 1 158 ? -12.581 -3.114 -15.235 1.00 75.25 158 LEU A CA 1
ATOM 1261 C C . LEU A 1 158 ? -12.030 -2.722 -13.865 1.00 75.25 158 LEU A C 1
ATOM 1263 O O . LEU A 1 158 ? -12.802 -2.330 -13.011 1.00 75.25 158 LEU A O 1
ATOM 1267 N N . SER A 1 159 ? -10.713 -2.726 -13.653 1.00 71.12 159 SER A N 1
ATOM 1268 C CA . SER A 1 159 ? -10.111 -2.280 -12.387 1.00 71.12 159 SER A CA 1
ATOM 1269 C C . SER A 1 159 ? -10.510 -0.844 -12.031 1.00 71.12 159 SER A C 1
ATOM 1271 O O . SER A 1 159 ? -10.878 -0.558 -10.892 1.00 71.12 159 SER A O 1
ATOM 1273 N N . ARG A 1 160 ? -10.455 0.070 -13.011 1.00 72.69 160 ARG A N 1
ATOM 1274 C CA . ARG A 1 160 ? -10.855 1.473 -12.812 1.00 72.69 160 ARG A CA 1
ATOM 1275 C C . ARG A 1 160 ? -12.359 1.598 -12.593 1.00 72.69 160 ARG A C 1
ATOM 1277 O O . ARG A 1 160 ? -12.778 2.348 -11.716 1.00 72.69 160 ARG A O 1
ATOM 1284 N N . GLN A 1 161 ? -13.150 0.852 -13.364 1.00 76.19 161 GLN A N 1
ATOM 1285 C CA . GLN A 1 161 ? -14.599 0.825 -13.207 1.00 76.19 161 GLN A CA 1
ATOM 1286 C C . GLN A 1 161 ? -15.008 0.236 -11.863 1.00 76.19 161 GLN A C 1
ATOM 1288 O O . GLN A 1 161 ? -15.807 0.855 -11.198 1.00 76.19 161 GLN A O 1
ATOM 1293 N N . LEU A 1 162 ? -14.430 -0.867 -11.391 1.00 73.12 162 LEU A N 1
ATOM 1294 C CA . LEU A 1 162 ? -14.789 -1.484 -10.112 1.00 73.12 162 LEU A CA 1
ATOM 1295 C C . LEU A 1 162 ? -14.625 -0.508 -8.945 1.00 73.12 162 LEU A C 1
ATOM 1297 O O . LEU A 1 162 ? -15.537 -0.373 -8.136 1.00 73.12 162 LEU A O 1
ATOM 1301 N N . VAL A 1 163 ? -13.501 0.213 -8.885 1.00 75.88 163 VAL A N 1
ATOM 1302 C CA . VAL A 1 163 ? -13.278 1.221 -7.837 1.00 75.88 163 VAL A CA 1
ATOM 1303 C C . VAL A 1 163 ? -14.243 2.397 -7.997 1.00 75.88 163 VAL A C 1
ATOM 1305 O O . VAL A 1 163 ? -14.866 2.810 -7.023 1.00 75.88 163 VAL A O 1
ATOM 1308 N N . ALA A 1 164 ? -14.408 2.926 -9.214 1.00 77.81 164 ALA A N 1
ATOM 1309 C CA . ALA A 1 164 ? -15.308 4.053 -9.466 1.00 77.81 164 ALA A CA 1
ATOM 1310 C C . ALA A 1 164 ? -16.784 3.700 -9.212 1.00 77.81 164 ALA A C 1
ATOM 1312 O O . ALA A 1 164 ? -17.510 4.483 -8.608 1.00 77.81 164 ALA A O 1
ATOM 1313 N N . THR A 1 165 ? -17.216 2.515 -9.633 1.00 75.94 165 THR A N 1
ATOM 1314 C CA . THR A 1 165 ? -18.550 1.955 -9.426 1.00 75.94 165 THR A CA 1
ATOM 1315 C C . THR A 1 165 ? -18.785 1.687 -7.948 1.00 75.94 165 THR A C 1
ATOM 1317 O O . THR A 1 165 ? -19.834 2.072 -7.453 1.00 75.94 165 THR A O 1
ATOM 1320 N N . ASP A 1 166 ? -17.828 1.121 -7.206 1.00 77.19 166 ASP A N 1
ATOM 1321 C CA . ASP A 1 166 ? -17.959 0.970 -5.750 1.00 77.19 166 ASP A CA 1
ATOM 1322 C C . ASP A 1 166 ? -18.067 2.331 -5.043 1.00 77.19 166 ASP A C 1
ATOM 1324 O O . ASP A 1 166 ? -18.905 2.495 -4.158 1.00 77.19 166 ASP A O 1
ATOM 1328 N N . CYS A 1 167 ? -17.299 3.340 -5.466 1.00 76.94 167 CYS A N 1
ATOM 1329 C CA . CYS A 1 167 ? -17.443 4.707 -4.960 1.00 76.94 167 CYS A CA 1
ATOM 1330 C C . CYS A 1 167 ? -18.811 5.321 -5.301 1.00 76.94 167 CYS A C 1
ATOM 1332 O O . CYS A 1 167 ? -19.424 5.943 -4.437 1.00 76.94 167 CYS A O 1
ATOM 1334 N N . ALA A 1 168 ? -19.309 5.133 -6.525 1.00 77.06 168 ALA A N 1
ATOM 1335 C CA . ALA A 1 168 ? -20.622 5.623 -6.941 1.00 77.06 168 ALA A CA 1
ATOM 1336 C C . ALA A 1 168 ? -21.754 4.926 -6.172 1.00 77.06 168 ALA A C 1
ATOM 1338 O O . ALA A 1 168 ? -22.664 5.592 -5.688 1.00 77.06 168 ALA A O 1
ATOM 1339 N N . MET A 1 169 ? -21.661 3.607 -5.979 1.00 75.38 169 MET A N 1
ATOM 1340 C CA . MET A 1 169 ? -22.601 2.850 -5.150 1.00 75.38 169 MET A CA 1
ATOM 1341 C C . MET A 1 169 ? -22.594 3.374 -3.706 1.00 75.38 169 MET A C 1
ATOM 1343 O O . MET A 1 169 ? -23.658 3.676 -3.174 1.00 75.38 169 MET A O 1
ATOM 1347 N N . ARG A 1 170 ? -21.416 3.605 -3.104 1.00 73.62 170 ARG A N 1
ATOM 1348 C CA . ARG A 1 170 ? -21.293 4.222 -1.764 1.00 73.62 170 ARG A CA 1
ATOM 1349 C C . ARG A 1 170 ? -21.946 5.599 -1.680 1.00 73.62 170 ARG A C 1
ATOM 1351 O O . ARG A 1 170 ? -22.625 5.886 -0.701 1.00 73.62 170 ARG A O 1
ATOM 1358 N N . ALA A 1 171 ? -21.727 6.452 -2.678 1.00 75.19 171 ALA A N 1
ATOM 1359 C CA . ALA A 1 171 ? -22.328 7.782 -2.711 1.00 75.19 171 ALA A CA 1
ATOM 1360 C C . ALA A 1 171 ? -23.859 7.695 -2.814 1.00 75.19 171 ALA A C 1
ATOM 1362 O O . ALA A 1 171 ? -24.560 8.403 -2.096 1.00 75.19 171 ALA A O 1
ATOM 1363 N N . SER A 1 172 ? -24.378 6.767 -3.626 1.00 73.69 172 SER A N 1
ATOM 1364 C CA . SER A 1 172 ? -25.823 6.539 -3.749 1.00 73.69 172 SER A CA 1
ATOM 1365 C C . SER A 1 172 ? -26.459 5.957 -2.483 1.00 73.69 172 SER A C 1
ATOM 1367 O O . SER A 1 172 ? -27.622 6.220 -2.215 1.00 73.69 172 SER A O 1
ATOM 1369 N N . GLU A 1 173 ? -25.718 5.198 -1.669 1.00 71.31 173 GLU A N 1
ATOM 1370 C CA . GLU A 1 173 ? -26.211 4.726 -0.365 1.00 71.31 173 GLU A CA 1
ATOM 1371 C C . GLU A 1 173 ? -26.390 5.889 0.626 1.00 71.31 173 GLU A C 1
ATOM 1373 O O . GLU A 1 173 ? -27.316 5.872 1.435 1.00 71.31 173 GLU A O 1
ATOM 1378 N N . GLN A 1 174 ? -25.512 6.897 0.570 1.00 72.94 174 GLN A N 1
ATOM 1379 C CA . GLN A 1 174 ? -25.571 8.075 1.444 1.00 72.94 174 GLN A CA 1
ATOM 1380 C C . GLN A 1 174 ? -26.624 9.087 0.991 1.00 72.94 174 GLN A C 1
ATOM 1382 O O . GLN A 1 174 ? -27.281 9.704 1.827 1.00 72.94 174 GLN A O 1
ATOM 1387 N N . ASP A 1 175 ? -26.797 9.235 -0.321 1.00 76.06 175 ASP A N 1
ATOM 1388 C CA . ASP A 1 175 ? -27.837 10.059 -0.924 1.00 76.06 175 ASP A CA 1
ATOM 1389 C C . ASP A 1 175 ? -28.501 9.293 -2.081 1.00 76.06 175 ASP A C 1
ATOM 1391 O O . ASP A 1 175 ? -28.072 9.411 -3.237 1.00 76.06 175 ASP A O 1
ATOM 1395 N N . PRO A 1 176 ? -29.567 8.522 -1.790 1.00 68.56 176 PRO A N 1
ATOM 1396 C CA . PRO A 1 176 ? -30.290 7.737 -2.790 1.00 68.56 176 PRO A CA 1
ATOM 1397 C C . PRO A 1 176 ? -30.913 8.564 -3.917 1.00 68.56 176 PRO A C 1
ATOM 1399 O O . PRO A 1 176 ? -31.311 7.990 -4.928 1.00 68.56 176 PRO A O 1
ATOM 1402 N N . GLN A 1 177 ? -31.026 9.888 -3.761 1.00 70.69 177 GLN A N 1
ATOM 1403 C CA . GLN A 1 177 ? -31.558 10.772 -4.800 1.00 70.69 177 GLN A CA 1
ATOM 1404 C C . GLN A 1 177 ? -30.466 11.374 -5.694 1.00 70.69 177 GLN A C 1
ATOM 1406 O O . GLN A 1 177 ? -30.774 11.833 -6.794 1.00 70.69 177 GLN A O 1
ATOM 1411 N N . SER A 1 178 ? -29.197 11.348 -5.268 1.00 70.00 178 SER A N 1
ATOM 1412 C CA . SER A 1 178 ? -28.074 11.943 -6.014 1.00 70.00 178 SER A CA 1
ATOM 1413 C C . SER A 1 178 ? -27.727 11.210 -7.311 1.00 70.00 178 SER A C 1
ATOM 1415 O O . SER A 1 178 ? -27.257 11.812 -8.278 1.00 70.00 178 SER A O 1
ATOM 1417 N N . LEU A 1 179 ? -27.949 9.899 -7.346 1.00 60.31 179 LEU A N 1
ATOM 1418 C CA . LEU A 1 179 ? -27.597 9.031 -8.456 1.00 60.31 179 LEU A CA 1
ATOM 1419 C C . LEU A 1 179 ? -28.857 8.244 -8.795 1.00 60.31 179 LEU A C 1
ATOM 1421 O O . LEU A 1 179 ? -29.266 7.395 -8.013 1.00 60.31 179 LEU A O 1
ATOM 1425 N N . ASN A 1 180 ? -29.474 8.523 -9.950 1.00 67.38 180 ASN A N 1
ATOM 1426 C CA . ASN A 1 180 ? -30.614 7.778 -10.515 1.00 67.38 180 ASN A CA 1
ATOM 1427 C C . ASN A 1 180 ? -30.227 6.327 -10.885 1.00 67.38 180 ASN A C 1
ATOM 1429 O O . ASN A 1 180 ? -30.473 5.861 -11.999 1.00 67.38 180 ASN A O 1
ATOM 1433 N N . LEU A 1 181 ? -29.545 5.618 -9.991 1.00 63.53 181 LEU A N 1
ATOM 1434 C CA . LEU A 1 181 ? -29.236 4.214 -10.130 1.00 63.53 181 LEU A CA 1
ATOM 1435 C C . LEU A 1 181 ? -30.522 3.436 -9.837 1.00 63.53 181 LEU A C 1
ATOM 1437 O O . LEU A 1 181 ? -31.256 3.783 -8.907 1.00 63.53 181 LEU A O 1
ATOM 1441 N N . PRO A 1 182 ? -30.841 2.405 -10.638 1.00 57.94 182 PRO A N 1
ATOM 1442 C CA . PRO A 1 182 ? -31.998 1.570 -10.371 1.00 57.94 182 PRO A CA 1
ATOM 1443 C C . PRO A 1 182 ? -31.883 1.047 -8.942 1.00 57.94 182 PRO A C 1
ATOM 1445 O O . PRO A 1 182 ? -30.817 0.572 -8.555 1.00 57.94 182 PRO A O 1
ATOM 1448 N N . ALA A 1 183 ? -32.971 1.154 -8.174 1.00 52.72 183 ALA A N 1
ATOM 1449 C CA . ALA A 1 183 ? -33.080 0.693 -6.794 1.00 52.72 183 ALA A CA 1
ATOM 1450 C C . ALA A 1 183 ? -32.959 -0.840 -6.717 1.00 52.72 183 ALA A C 1
ATOM 1452 O O . ALA A 1 183 ? -33.905 -1.555 -6.388 1.00 52.72 183 ALA A O 1
ATOM 1453 N N . GLN A 1 184 ? -31.802 -1.383 -7.078 1.00 52.78 184 GLN A N 1
ATOM 1454 C CA . GLN A 1 184 ? -31.461 -2.754 -6.790 1.00 52.78 184 GLN A CA 1
ATOM 1455 C C . GLN A 1 184 ? -31.129 -2.822 -5.308 1.00 52.78 184 GLN A C 1
ATOM 1457 O O . GLN A 1 184 ? -30.236 -2.148 -4.804 1.00 52.78 184 GLN A O 1
ATOM 1462 N N . ARG A 1 185 ? -31.911 -3.646 -4.612 1.00 51.00 185 ARG A N 1
ATOM 1463 C CA . ARG A 1 185 ? -31.733 -4.030 -3.213 1.00 51.00 185 ARG A CA 1
ATOM 1464 C C . ARG A 1 185 ? -30.473 -4.884 -3.060 1.00 51.00 185 ARG A C 1
ATOM 1466 O O . ARG A 1 185 ? -30.553 -6.072 -2.763 1.00 51.00 185 ARG A O 1
ATOM 1473 N N . THR A 1 186 ? -29.305 -4.317 -3.312 1.00 55.59 186 THR A N 1
ATOM 1474 C CA . THR A 1 186 ? -28.041 -4.944 -2.939 1.00 55.59 186 THR A CA 1
ATOM 1475 C C . THR A 1 186 ? -27.809 -4.678 -1.461 1.00 55.59 186 THR A C 1
ATOM 1477 O O . THR A 1 186 ? -27.449 -3.571 -1.072 1.00 55.59 186 THR A O 1
ATOM 1480 N N . THR A 1 187 ? -28.033 -5.686 -0.617 1.00 54.84 187 THR A N 1
ATOM 1481 C CA . THR A 1 187 ? -27.599 -5.629 0.783 1.00 54.84 187 THR A CA 1
ATOM 1482 C C . THR A 1 187 ? -26.087 -5.770 0.807 1.00 54.84 187 THR A C 1
ATOM 1484 O O . THR A 1 187 ? -25.546 -6.866 0.660 1.00 54.84 187 THR A O 1
ATOM 1487 N N . ARG A 1 188 ? -25.390 -4.646 0.957 1.00 58.78 188 ARG A N 1
ATOM 1488 C CA . ARG A 1 188 ? -23.939 -4.637 1.067 1.00 58.78 188 ARG A CA 1
ATOM 1489 C C . ARG A 1 188 ? -23.527 -4.989 2.491 1.00 58.78 188 ARG A C 1
ATOM 1491 O O . ARG A 1 188 ? -23.757 -4.227 3.425 1.00 58.78 188 ARG A O 1
ATOM 1498 N N . VAL A 1 189 ? -22.861 -6.127 2.652 1.00 54.28 189 VAL A N 1
ATOM 1499 C CA . VAL A 1 189 ? -22.183 -6.476 3.904 1.00 54.28 189 VAL A CA 1
ATOM 1500 C C . VAL A 1 189 ? -20.745 -5.987 3.798 1.00 54.28 189 VAL A C 1
ATOM 1502 O O . VAL A 1 189 ? -19.867 -6.683 3.300 1.00 54.28 189 VAL A O 1
ATOM 1505 N N . ALA A 1 190 ? -20.505 -4.745 4.214 1.00 59.16 190 ALA A N 1
ATOM 1506 C CA . ALA A 1 190 ? -19.148 -4.235 4.352 1.00 59.16 190 ALA A CA 1
ATOM 1507 C C . ALA A 1 190 ? -18.598 -4.667 5.718 1.00 59.16 190 ALA A C 1
ATOM 1509 O O . ALA A 1 190 ? -18.664 -3.903 6.682 1.00 59.16 190 ALA A O 1
ATOM 1510 N N . SER A 1 191 ? -18.056 -5.884 5.815 1.00 59.28 191 SER A N 1
ATOM 1511 C CA . SER A 1 191 ? -17.102 -6.160 6.888 1.00 59.28 191 SER A CA 1
ATOM 1512 C C . SER A 1 191 ? -15.835 -5.373 6.570 1.00 59.28 191 SER A C 1
ATOM 1514 O O . SER A 1 191 ? -15.336 -5.362 5.442 1.00 59.28 191 SER A O 1
ATOM 1516 N N . ARG A 1 192 ? -15.361 -4.599 7.540 1.00 75.81 192 ARG A N 1
ATOM 1517 C CA . ARG A 1 192 ? -14.188 -3.758 7.351 1.00 75.81 192 ARG A CA 1
ATOM 1518 C C . ARG A 1 192 ? -13.162 -4.126 8.400 1.00 75.81 192 ARG A C 1
ATOM 1520 O O . ARG A 1 192 ? -13.399 -3.995 9.598 1.00 75.81 192 ARG A O 1
ATOM 1527 N N . ILE A 1 193 ? -12.030 -4.598 7.908 1.00 83.50 193 ILE A N 1
ATOM 1528 C CA . ILE A 1 193 ? -10.916 -5.064 8.717 1.00 83.50 193 ILE A CA 1
ATOM 1529 C C . ILE A 1 193 ? -10.005 -3.882 9.044 1.00 83.50 193 ILE A C 1
ATOM 1531 O O . ILE A 1 193 ? -9.617 -3.112 8.157 1.00 83.50 193 ILE A O 1
ATOM 1535 N N . ALA A 1 194 ? -9.657 -3.728 10.319 1.00 86.69 194 ALA A N 1
ATOM 1536 C CA . ALA A 1 194 ? -8.676 -2.752 10.756 1.00 86.69 194 ALA A CA 1
ATOM 1537 C C . ALA A 1 194 ? -7.302 -3.079 10.152 1.00 86.69 194 ALA A C 1
ATOM 1539 O O . ALA A 1 194 ? -6.755 -4.166 10.334 1.00 86.69 194 ALA A O 1
ATOM 1540 N N . ARG A 1 195 ? -6.710 -2.120 9.431 1.00 86.69 195 ARG A N 1
ATOM 1541 C CA . ARG A 1 195 ? -5.401 -2.296 8.765 1.00 86.69 195 ARG A CA 1
ATOM 1542 C C . ARG A 1 195 ? -4.203 -2.116 9.696 1.00 86.69 195 ARG A C 1
ATOM 1544 O O . ARG A 1 195 ? -3.065 -2.320 9.280 1.00 86.69 195 ARG A O 1
ATOM 1551 N N . ALA A 1 196 ? -4.457 -1.716 10.932 1.00 89.88 196 ALA A N 1
ATOM 1552 C CA . ALA A 1 196 ? -3.461 -1.434 11.944 1.00 89.88 196 ALA A CA 1
ATOM 1553 C C . ALA A 1 196 ? -4.031 -1.762 13.324 1.00 89.88 196 ALA A C 1
ATOM 1555 O O . ALA A 1 196 ? -5.250 -1.780 13.507 1.00 89.88 196 ALA A O 1
ATOM 1556 N N . SER A 1 197 ? -3.142 -1.993 14.282 1.00 94.25 197 SER A N 1
ATOM 1557 C CA . SER A 1 197 ? -3.511 -2.079 15.690 1.00 94.25 197 SER A CA 1
ATOM 1558 C C . SER A 1 197 ? -3.588 -0.677 16.278 1.00 94.25 197 SER A C 1
ATOM 1560 O O . SER A 1 197 ? -2.758 0.178 15.952 1.00 94.25 197 SER A O 1
ATOM 1562 N N . TYR A 1 198 ? -4.563 -0.453 17.155 1.00 95.25 198 TYR A N 1
ATOM 1563 C CA . TYR A 1 198 ? -4.768 0.829 17.823 1.00 95.25 198 TYR A CA 1
ATOM 1564 C C . TYR A 1 198 ? -4.693 0.674 19.334 1.00 95.25 198 TYR A C 1
ATOM 1566 O O . TYR A 1 198 ? -5.174 -0.311 19.907 1.00 95.25 198 TYR A O 1
ATOM 1574 N N . ALA A 1 199 ? -4.075 1.667 19.966 1.00 96.50 199 ALA A N 1
ATOM 1575 C CA . ALA A 1 199 ? -3.841 1.673 21.397 1.00 96.50 199 ALA A CA 1
ATOM 1576 C C . ALA A 1 199 ? -3.976 3.056 22.004 1.00 96.50 199 ALA A C 1
ATOM 1578 O O . ALA A 1 199 ? -3.761 4.069 21.339 1.00 96.50 199 ALA A O 1
ATOM 1579 N N . ILE A 1 200 ? -4.259 3.077 23.298 1.00 94.94 200 ILE A N 1
ATOM 1580 C CA . ILE A 1 200 ? -4.166 4.277 24.118 1.00 94.94 200 ILE A CA 1
ATOM 1581 C C . ILE A 1 200 ? -2.893 4.183 24.943 1.00 94.94 200 ILE A C 1
ATOM 1583 O O . ILE A 1 200 ? -2.613 3.148 25.548 1.00 94.94 200 ILE A O 1
ATOM 1587 N N . HIS A 1 201 ? -2.136 5.271 25.003 1.00 89.44 201 HIS A N 1
ATOM 1588 C CA . HIS A 1 201 ? -1.007 5.376 25.916 1.00 89.44 201 HIS A CA 1
ATOM 1589 C C . HIS A 1 201 ? -1.079 6.693 26.681 1.00 89.44 201 HIS A C 1
ATOM 1591 O O . HIS A 1 201 ? -1.231 7.766 26.096 1.00 89.44 201 HIS A O 1
ATOM 1597 N N . SER A 1 202 ? -0.962 6.583 28.001 1.00 85.12 202 SER A N 1
ATOM 1598 C CA . SER A 1 202 ? -0.837 7.706 28.922 1.00 85.12 202 SER A CA 1
ATOM 1599 C C . SER A 1 202 ? 0.555 7.705 29.532 1.00 85.12 202 SER A C 1
ATOM 1601 O O . SER A 1 202 ? 1.155 6.644 29.725 1.00 85.12 202 SER A O 1
ATOM 1603 N N . SER A 1 203 ? 1.042 8.885 29.916 1.00 80.75 203 SER A N 1
ATOM 1604 C CA . SER A 1 203 ? 2.297 9.016 30.663 1.00 80.75 203 SER A CA 1
ATOM 1605 C C . SER A 1 203 ? 2.294 8.239 31.985 1.00 80.75 203 SER A C 1
ATOM 1607 O O . SER A 1 203 ? 3.357 7.939 32.515 1.00 80.75 203 SER A O 1
ATOM 1609 N N . SER A 1 204 ? 1.110 7.925 32.521 1.00 82.25 204 SER A N 1
ATOM 1610 C CA . SER A 1 204 ? 0.947 7.173 33.772 1.00 82.25 204 SER A CA 1
ATOM 1611 C C . SER A 1 204 ? 1.008 5.648 33.607 1.00 82.25 204 SER A C 1
ATOM 1613 O O . SER A 1 204 ? 1.171 4.933 34.593 1.00 82.25 204 SER A O 1
ATOM 1615 N N . THR A 1 205 ? 0.898 5.134 32.378 1.00 83.56 205 THR A N 1
ATOM 1616 C CA . THR A 1 205 ? 0.844 3.691 32.091 1.00 83.56 205 THR A CA 1
ATOM 1617 C C . THR A 1 205 ? 2.157 3.193 31.498 1.00 83.56 205 THR A C 1
ATOM 1619 O O . THR A 1 205 ? 2.671 3.785 30.550 1.00 83.56 205 THR A O 1
ATOM 1622 N N . ILE A 1 206 ? 2.684 2.080 32.018 1.00 84.94 206 ILE A N 1
ATOM 1623 C CA . ILE A 1 206 ? 3.925 1.467 31.510 1.00 84.94 206 ILE A CA 1
ATOM 1624 C C . ILE A 1 206 ? 3.695 0.861 30.117 1.00 84.94 206 ILE A C 1
ATOM 1626 O O . ILE A 1 206 ? 4.521 1.041 29.221 1.00 84.94 206 ILE A O 1
ATOM 1630 N N . SER A 1 207 ? 2.563 0.182 29.919 1.00 87.62 207 SER A N 1
ATOM 1631 C CA . SER A 1 207 ? 2.187 -0.455 28.657 1.00 87.62 207 SER A CA 1
ATOM 1632 C C . SER A 1 207 ? 1.013 0.270 27.985 1.00 87.62 207 SER A C 1
ATOM 1634 O O . SER A 1 207 ? 0.076 0.688 28.669 1.00 87.62 207 SER A O 1
ATOM 1636 N N . PRO A 1 208 ? 1.029 0.428 26.648 1.00 92.25 208 PRO A N 1
ATOM 1637 C CA . PRO A 1 208 ? -0.145 0.879 25.908 1.00 92.25 208 PRO A CA 1
ATOM 1638 C C . PRO A 1 208 ? -1.310 -0.111 26.055 1.00 92.25 208 PRO A C 1
ATOM 1640 O O . PRO A 1 208 ? -1.115 -1.325 25.989 1.00 92.25 208 PRO A O 1
ATOM 1643 N N . HIS A 1 209 ? -2.526 0.405 26.207 1.00 94.50 209 HIS A N 1
ATOM 1644 C CA . HIS A 1 209 ? -3.746 -0.396 26.230 1.00 94.50 209 HIS A CA 1
ATOM 1645 C C . HIS A 1 209 ? -4.240 -0.615 24.795 1.00 94.50 209 HIS A C 1
ATOM 1647 O O . HIS A 1 209 ? -4.785 0.302 24.174 1.00 94.50 209 HIS A O 1
ATOM 1653 N N . GLN A 1 210 ? -4.015 -1.820 24.260 1.00 95.38 210 GLN A N 1
ATOM 1654 C CA . GLN A 1 210 ? -4.532 -2.223 22.951 1.00 95.38 210 GLN A CA 1
ATOM 1655 C C . GLN A 1 210 ? -6.042 -2.349 22.985 1.00 95.38 210 GLN A C 1
ATOM 1657 O O . GLN A 1 210 ? -6.583 -3.020 23.859 1.00 95.38 210 GLN A O 1
ATOM 1662 N N . PHE A 1 211 ? -6.708 -1.783 21.987 1.00 94.44 211 PHE A N 1
ATOM 1663 C CA . PHE A 1 211 ? -8.153 -1.926 21.870 1.00 94.44 211 PHE A CA 1
ATOM 1664 C C . PHE A 1 211 ? -8.626 -2.335 20.476 1.00 94.44 211 PHE A C 1
ATOM 1666 O O . PHE A 1 211 ? -9.763 -2.778 20.350 1.00 94.44 211 PHE A O 1
ATOM 1673 N N . ILE A 1 212 ? -7.776 -2.251 19.449 1.00 94.00 212 ILE A N 1
ATOM 1674 C CA . ILE A 1 212 ? -8.008 -2.881 18.142 1.00 94.00 212 ILE A CA 1
ATOM 1675 C C . ILE A 1 212 ? -6.753 -3.632 17.729 1.00 94.00 212 ILE A C 1
ATOM 1677 O O . ILE A 1 212 ? -5.645 -3.101 17.838 1.00 94.00 212 ILE A O 1
ATOM 1681 N N . THR A 1 213 ? -6.934 -4.844 17.219 1.00 93.38 213 THR A N 1
ATOM 1682 C CA . THR A 1 213 ? -5.861 -5.629 16.600 1.00 93.38 213 THR A CA 1
ATOM 1683 C C . THR A 1 213 ? -5.906 -5.469 15.085 1.00 93.38 213 THR A C 1
ATOM 1685 O O . THR A 1 213 ? -6.975 -5.452 14.481 1.00 93.38 213 THR A O 1
ATOM 1688 N N . LYS A 1 214 ? -4.748 -5.348 14.433 1.00 88.31 214 LYS A N 1
ATOM 1689 C CA . LYS A 1 214 ? -4.666 -5.443 12.971 1.00 88.31 214 LYS A CA 1
ATOM 1690 C C . LYS A 1 214 ? -5.292 -6.763 12.510 1.00 88.31 214 LYS A C 1
ATOM 1692 O O . LYS A 1 214 ? -4.922 -7.812 13.022 1.00 88.31 214 LYS A O 1
ATOM 1697 N N . GLY A 1 215 ? -6.201 -6.710 11.541 1.00 84.06 215 GLY A N 1
ATOM 1698 C CA . GLY A 1 215 ? -6.984 -7.876 11.118 1.00 84.06 215 GLY A CA 1
ATOM 1699 C C . GLY A 1 215 ? -8.371 -7.953 11.765 1.00 84.06 215 GLY A C 1
ATOM 1700 O O . GLY A 1 215 ? -9.248 -8.632 11.244 1.00 84.06 215 GLY A O 1
ATOM 1701 N N . GLU A 1 216 ? -8.625 -7.194 12.834 1.00 87.38 216 GLU A N 1
ATOM 1702 C CA . GLU A 1 216 ? -9.915 -7.216 13.521 1.00 87.38 216 GLU A CA 1
ATOM 1703 C C . GLU A 1 216 ? -11.027 -6.613 12.650 1.00 87.38 216 GLU A C 1
ATOM 1705 O O . GLU A 1 216 ? -10.919 -5.485 12.155 1.00 87.38 216 GLU A O 1
ATOM 1710 N N . GLY A 1 217 ? -12.113 -7.365 12.464 1.00 84.94 217 GLY A N 1
ATOM 1711 C CA . GLY A 1 217 ? -13.318 -6.884 11.799 1.00 84.94 217 GLY A CA 1
ATOM 1712 C C . GLY A 1 217 ? -14.098 -5.932 12.702 1.00 84.94 217 GLY A C 1
ATOM 1713 O O . GLY A 1 217 ? -14.489 -6.302 13.804 1.00 84.94 217 GLY A O 1
ATOM 1714 N N . LEU A 1 218 ? -14.371 -4.718 12.223 1.00 84.12 218 LEU A N 1
ATOM 1715 C CA . LEU A 1 218 ? -15.253 -3.774 12.911 1.00 84.12 218 LEU A CA 1
ATOM 1716 C C . LEU A 1 218 ? -16.533 -3.594 12.096 1.00 84.12 218 LEU A C 1
ATOM 1718 O O . LEU A 1 218 ? -16.495 -3.381 10.878 1.00 84.12 218 LEU A O 1
ATOM 1722 N N . LEU A 1 219 ? -17.671 -3.660 12.779 1.00 80.00 219 LEU A N 1
ATOM 1723 C CA . LEU A 1 219 ? -18.978 -3.470 12.167 1.00 80.00 219 LEU A CA 1
ATOM 1724 C C . LEU A 1 219 ? -19.271 -1.977 12.009 1.00 80.00 219 LEU A C 1
ATOM 1726 O O . LEU A 1 219 ? -19.063 -1.186 12.925 1.00 80.00 219 LEU A O 1
ATOM 1730 N N . VAL A 1 220 ? -19.796 -1.589 10.846 1.00 74.25 220 VAL A N 1
ATOM 1731 C CA . VAL A 1 220 ? -20.241 -0.205 10.605 1.00 74.25 220 VAL A CA 1
ATOM 1732 C C . VAL A 1 220 ? -21.440 0.140 11.495 1.00 74.25 220 VAL A C 1
ATOM 1734 O O . VAL A 1 220 ? -21.545 1.255 11.990 1.00 74.25 220 VAL A O 1
ATOM 1737 N N . THR A 1 221 ? -22.330 -0.827 11.725 1.00 79.31 221 THR A N 1
ATOM 1738 C CA . THR A 1 221 ? -23.584 -0.648 12.472 1.00 79.31 221 THR A CA 1
ATOM 1739 C C . THR A 1 221 ? -23.439 -0.818 13.981 1.00 79.31 221 THR A C 1
ATOM 1741 O O . THR A 1 221 ? -24.364 -0.492 14.717 1.00 79.31 221 THR A O 1
ATOM 1744 N N . GLN A 1 222 ? -22.312 -1.355 14.450 1.00 85.00 222 GLN A N 1
ATOM 1745 C CA . GLN A 1 222 ? -22.093 -1.664 15.858 1.00 85.00 222 GLN A CA 1
ATOM 1746 C C . GLN A 1 222 ? -20.655 -1.291 16.237 1.00 85.00 222 GLN A C 1
ATOM 1748 O O . GLN A 1 222 ? -19.756 -2.128 16.117 1.00 85.00 222 GLN A O 1
ATOM 1753 N N . PRO A 1 223 ? -20.412 -0.031 16.648 1.00 87.19 223 PRO A N 1
ATOM 1754 C CA . PRO A 1 223 ? -19.084 0.393 17.059 1.00 87.19 223 PRO A CA 1
ATOM 1755 C C . PRO A 1 223 ? -18.619 -0.411 18.277 1.00 87.19 223 PRO A C 1
ATOM 1757 O O . PRO A 1 223 ? -19.400 -0.739 19.173 1.00 87.19 223 PRO A O 1
ATOM 1760 N N . LYS A 1 224 ? -17.322 -0.710 18.320 1.00 92.25 224 LYS A N 1
ATOM 1761 C CA . LYS A 1 224 ? -16.668 -1.332 19.467 1.00 92.25 224 LYS A CA 1
ATOM 1762 C C . LYS A 1 224 ? -16.571 -0.307 20.592 1.00 92.25 224 LYS A C 1
ATOM 1764 O O . LYS A 1 224 ? -15.940 0.731 20.419 1.00 92.25 224 LYS A O 1
ATOM 1769 N N . VAL A 1 225 ? -17.183 -0.595 21.736 1.00 93.56 225 VAL A N 1
ATOM 1770 C CA . VAL A 1 225 ? -17.182 0.304 22.898 1.00 93.56 225 VAL A CA 1
ATOM 1771 C C . VAL A 1 225 ? -16.137 -0.155 23.910 1.00 93.56 225 VAL A C 1
ATOM 1773 O O . VAL A 1 225 ? -16.119 -1.317 24.312 1.00 93.56 225 VAL A O 1
ATOM 1776 N N . ILE A 1 226 ? -15.269 0.762 24.331 1.00 94.19 226 ILE A N 1
ATOM 1777 C CA . ILE A 1 226 ? -14.188 0.516 25.291 1.00 94.19 226 ILE A CA 1
ATOM 1778 C C . ILE A 1 226 ? -14.392 1.419 26.499 1.00 94.19 226 ILE A C 1
ATOM 1780 O O . ILE A 1 226 ? -14.567 2.626 26.356 1.00 94.19 226 ILE A O 1
ATOM 1784 N N . HIS A 1 227 ? -14.322 0.852 27.699 1.00 93.38 227 HIS A N 1
ATOM 1785 C CA . HIS A 1 227 ? -14.373 1.631 28.930 1.00 93.38 227 HIS A CA 1
ATOM 1786 C C . HIS A 1 227 ? -12.998 2.223 29.247 1.00 93.38 227 HIS A C 1
ATOM 1788 O O . HIS A 1 227 ? -11.995 1.509 29.321 1.00 93.38 227 HIS A O 1
ATOM 1794 N N . LEU A 1 228 ? -12.947 3.540 29.434 1.00 92.50 228 LEU A N 1
ATOM 1795 C CA . LEU A 1 228 ? -11.721 4.265 29.724 1.00 92.50 228 LEU A CA 1
ATOM 1796 C C . LEU A 1 228 ? -11.591 4.530 31.224 1.00 92.50 228 LEU A C 1
ATOM 1798 O O . LEU A 1 228 ? -12.387 5.256 31.811 1.00 92.50 228 LEU A O 1
ATOM 1802 N N . ALA A 1 229 ? -10.543 3.976 31.831 1.00 90.44 229 ALA A N 1
ATOM 1803 C CA . ALA A 1 229 ? -10.124 4.342 33.177 1.00 90.44 229 ALA A CA 1
ATOM 1804 C C . ALA A 1 229 ? -9.454 5.735 33.206 1.00 90.44 229 ALA A C 1
ATOM 1806 O O . ALA A 1 229 ? -8.872 6.150 32.200 1.00 90.44 229 ALA A O 1
ATOM 1807 N N . PRO A 1 230 ? -9.438 6.425 34.364 1.00 88.88 230 PRO A N 1
ATOM 1808 C CA . PRO A 1 230 ? -8.763 7.717 34.531 1.00 88.88 230 PRO A CA 1
ATOM 1809 C C . PRO A 1 230 ? -7.304 7.739 34.071 1.00 88.88 230 PRO A C 1
ATOM 1811 O O . PRO A 1 230 ? -6.849 8.725 33.498 1.00 88.88 230 PRO A O 1
ATOM 1814 N N . VAL A 1 231 ? -6.591 6.623 34.252 1.00 90.38 231 VAL A N 1
ATOM 1815 C CA . VAL A 1 231 ? -5.189 6.468 33.836 1.00 90.38 231 VAL A CA 1
ATOM 1816 C C . VAL A 1 231 ? -4.983 6.615 32.329 1.00 90.38 231 VAL A C 1
ATOM 1818 O O . VAL A 1 231 ? -3.873 6.895 31.907 1.00 90.38 231 VAL A O 1
ATOM 1821 N N . HIS A 1 232 ? -6.018 6.469 31.500 1.00 92.94 232 HIS A N 1
ATOM 1822 C CA . HIS A 1 232 ? -5.908 6.638 30.048 1.00 92.94 232 HIS A CA 1
ATOM 1823 C C . HIS A 1 232 ? -5.828 8.102 29.602 1.00 92.94 232 HIS A C 1
ATOM 1825 O O . HIS A 1 232 ? -5.464 8.364 28.456 1.00 92.94 232 HIS A O 1
ATOM 1831 N N . PHE A 1 233 ? -6.152 9.050 30.480 1.00 90.62 233 PHE A N 1
ATOM 1832 C CA . PHE A 1 233 ? -6.174 10.468 30.151 1.00 90.62 233 PHE A CA 1
ATOM 1833 C C . PHE A 1 233 ? -4.888 11.160 30.598 1.00 90.62 233 PHE A C 1
ATOM 1835 O O . PHE A 1 233 ? -4.374 10.928 31.692 1.00 90.62 233 PHE A O 1
ATOM 1842 N N . ASN A 1 234 ? -4.404 12.076 29.766 1.00 88.69 234 ASN A N 1
ATOM 1843 C CA . ASN A 1 234 ? -3.411 13.062 30.155 1.00 88.69 234 ASN A CA 1
ATOM 1844 C C . ASN A 1 234 ? -4.164 14.286 30.686 1.00 88.69 234 ASN A C 1
ATOM 1846 O O . ASN A 1 234 ? -4.708 15.078 29.915 1.00 88.69 234 ASN A O 1
ATOM 1850 N N . VAL A 1 235 ? -4.244 14.424 32.009 1.00 86.44 235 VAL A N 1
ATOM 1851 C CA . VAL A 1 235 ? -4.965 15.526 32.660 1.00 86.44 235 VAL A CA 1
ATOM 1852 C C . VAL A 1 235 ? -3.980 16.619 33.063 1.00 86.44 235 VAL A C 1
ATOM 1854 O O . VAL A 1 235 ? -3.053 16.379 33.833 1.00 86.44 235 VAL A O 1
ATOM 1857 N N . ARG A 1 236 ? -4.202 17.839 32.569 1.00 84.69 236 ARG A N 1
ATOM 1858 C CA . ARG A 1 236 ? -3.581 19.067 33.076 1.00 84.69 236 ARG A CA 1
ATOM 1859 C C . ARG A 1 236 ? -4.604 19.772 33.970 1.00 84.69 236 ARG A C 1
ATOM 1861 O O . ARG A 1 236 ? -5.567 20.328 33.433 1.00 84.69 236 ARG A O 1
ATOM 1868 N N . PRO A 1 237 ? -4.440 19.733 35.307 1.00 76.38 237 PRO A N 1
ATOM 1869 C CA . PRO A 1 237 ? -5.425 20.269 36.243 1.00 76.38 237 PRO A CA 1
ATOM 1870 C C . PRO A 1 237 ? -5.843 21.701 35.893 1.00 76.38 237 PRO A C 1
ATOM 1872 O O . PRO A 1 237 ? -4.991 22.564 35.699 1.00 76.38 237 PRO A O 1
ATOM 1875 N N . GLY A 1 238 ? -7.154 21.935 35.777 1.00 72.88 238 GLY A N 1
ATOM 1876 C CA . GLY A 1 238 ? -7.736 23.251 35.480 1.00 72.88 238 GLY A CA 1
ATOM 1877 C C . GLY A 1 238 ? -7.551 23.764 34.046 1.00 72.88 238 GLY A C 1
ATOM 1878 O O . GLY A 1 238 ? -8.001 24.867 33.753 1.00 72.88 238 GLY A O 1
ATOM 1879 N N . ILE A 1 239 ? -6.905 23.000 33.158 1.00 77.81 239 ILE A N 1
ATOM 1880 C CA . ILE A 1 239 ? -6.536 23.470 31.814 1.00 77.81 239 ILE A CA 1
ATOM 1881 C C . ILE A 1 239 ? -7.190 22.605 30.738 1.00 77.81 239 ILE A C 1
ATOM 1883 O O . ILE A 1 239 ? -7.932 23.112 29.896 1.00 77.81 239 ILE A O 1
ATOM 1887 N N . ALA A 1 240 ? -6.882 21.308 30.735 1.00 84.81 240 ALA A N 1
ATOM 1888 C CA . ALA A 1 240 ? -7.287 20.414 29.662 1.00 84.81 240 ALA A CA 1
ATOM 1889 C C . ALA A 1 240 ? -7.161 18.947 30.066 1.00 84.81 240 ALA A C 1
ATOM 1891 O O . ALA A 1 240 ? -6.344 18.578 30.911 1.00 84.81 240 ALA A O 1
ATOM 1892 N N . ALA A 1 241 ? -7.917 18.100 29.386 1.00 87.44 241 ALA A N 1
ATOM 1893 C CA . ALA A 1 241 ? -7.696 16.664 29.360 1.00 87.44 241 ALA A CA 1
ATOM 1894 C C . ALA A 1 241 ? -7.470 16.250 27.913 1.00 87.44 241 ALA A C 1
ATOM 1896 O O . ALA A 1 241 ? -8.100 16.808 27.010 1.00 87.44 241 ALA A O 1
ATOM 1897 N N . SER A 1 242 ? -6.600 15.273 27.685 1.00 90.75 242 SER A N 1
ATOM 1898 C CA . SER A 1 242 ? -6.460 14.673 26.366 1.00 90.75 242 SER A CA 1
ATOM 1899 C C . SER A 1 242 ? -6.319 13.159 26.410 1.00 90.75 242 SER A C 1
ATOM 1901 O O . SER A 1 242 ? -5.851 12.575 27.387 1.00 90.75 242 SER A O 1
ATOM 1903 N N . LEU A 1 243 ? -6.755 12.526 25.327 1.00 92.25 243 LEU A N 1
ATOM 1904 C CA . LEU A 1 243 ? -6.620 11.107 25.047 1.00 92.25 243 LEU A CA 1
ATOM 1905 C C . LEU A 1 243 ? -5.785 10.973 23.776 1.00 92.25 243 LEU A C 1
ATOM 1907 O O . LEU A 1 243 ? -6.191 11.448 22.717 1.00 92.25 243 LEU A O 1
ATOM 1911 N N . THR A 1 244 ? -4.612 10.352 23.873 1.00 93.25 244 THR A N 1
ATOM 1912 C CA . THR A 1 244 ? -3.752 10.123 22.704 1.00 93.25 244 THR A CA 1
ATOM 1913 C C . THR A 1 244 ? -3.927 8.701 22.196 1.00 93.25 244 THR A C 1
ATOM 1915 O O . THR A 1 244 ? -3.730 7.739 22.941 1.00 93.25 244 THR A O 1
ATOM 1918 N N . ILE A 1 245 ? -4.280 8.585 20.919 1.00 93.88 245 ILE A N 1
ATOM 1919 C CA . ILE A 1 245 ? -4.443 7.315 20.222 1.00 93.88 245 ILE A CA 1
ATOM 1920 C C . ILE A 1 245 ? -3.217 7.088 19.348 1.00 93.88 245 ILE A C 1
ATOM 1922 O O . ILE A 1 245 ? -2.769 7.963 18.604 1.00 93.88 245 ILE A O 1
ATOM 1926 N N . TYR A 1 246 ? -2.673 5.887 19.452 1.00 94.69 246 TYR A N 1
ATOM 1927 C CA . TYR A 1 246 ? -1.512 5.432 18.714 1.00 94.69 246 TYR A CA 1
ATOM 1928 C C . TYR A 1 246 ? -1.906 4.321 17.747 1.00 94.69 246 TYR A C 1
ATOM 1930 O O . TYR A 1 246 ? -2.805 3.527 18.031 1.00 94.69 246 TYR A O 1
ATOM 1938 N N . ARG A 1 247 ? -1.182 4.232 16.633 1.00 94.56 247 ARG A N 1
ATOM 1939 C CA . ARG A 1 247 ? -1.366 3.237 15.577 1.00 94.56 247 ARG A CA 1
ATOM 1940 C C . ARG A 1 247 ? -0.064 2.486 15.303 1.00 94.56 247 ARG A C 1
ATOM 1942 O O . ARG A 1 247 ? 1.000 3.097 15.207 1.00 94.56 247 ARG A O 1
ATOM 1949 N N . GLY A 1 248 ? -0.151 1.167 15.139 1.00 92.81 248 GLY A N 1
ATOM 1950 C CA . GLY A 1 248 ? 0.977 0.286 14.817 1.00 92.81 248 GLY A CA 1
ATOM 1951 C C . GLY A 1 248 ? 0.651 -0.710 13.701 1.00 92.81 248 GLY A C 1
ATOM 1952 O O . GLY A 1 248 ? -0.498 -1.106 13.526 1.00 92.81 248 GLY A O 1
ATOM 1953 N N . GLN A 1 249 ? 1.662 -1.121 12.929 1.00 89.00 249 GLN A N 1
ATOM 1954 C CA . GLN A 1 249 ? 1.502 -2.076 11.814 1.00 89.00 249 GLN A CA 1
ATOM 1955 C C . GLN A 1 249 ? 1.582 -3.552 12.240 1.00 89.00 249 GLN A C 1
ATOM 1957 O O . GLN A 1 249 ? 1.388 -4.445 11.409 1.00 89.00 249 GLN A O 1
ATOM 1962 N N . GLU A 1 250 ? 1.871 -3.795 13.516 1.00 87.12 250 GLU A N 1
ATOM 1963 C CA . GLU A 1 250 ? 2.019 -5.112 14.134 1.00 87.12 250 GLU A CA 1
ATOM 1964 C C . GLU A 1 250 ? 0.730 -5.523 14.843 1.00 87.12 250 GLU A C 1
ATOM 1966 O O . GLU A 1 250 ? -0.032 -4.670 15.298 1.00 87.12 250 GLU A O 1
ATOM 1971 N N . THR A 1 251 ? 0.477 -6.827 14.932 1.00 82.69 251 THR A N 1
ATOM 1972 C CA . THR A 1 251 ? -0.661 -7.387 15.678 1.00 82.69 251 THR A CA 1
ATOM 1973 C C . THR A 1 251 ? -0.511 -7.145 17.175 1.00 82.69 251 THR A C 1
ATOM 1975 O O . THR A 1 251 ? -1.462 -6.715 17.819 1.00 82.69 251 THR A O 1
ATOM 1978 N N . THR A 1 252 ? 0.695 -7.332 17.709 1.00 84.88 252 THR A N 1
ATOM 1979 C CA . THR A 1 252 ? 1.038 -7.005 19.096 1.00 84.88 252 THR A CA 1
ATOM 1980 C C . THR A 1 252 ? 1.642 -5.612 19.168 1.00 84.88 252 THR A C 1
ATOM 1982 O O . THR A 1 252 ? 2.507 -5.258 18.369 1.00 84.88 252 THR A O 1
ATOM 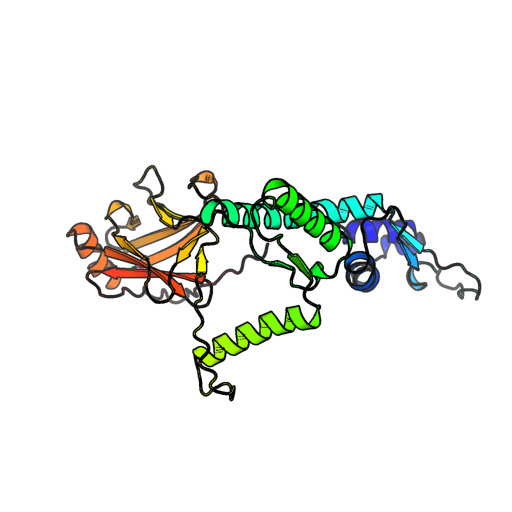1985 N N . ILE A 1 253 ? 1.216 -4.809 20.140 1.00 83.75 253 ILE A N 1
ATOM 1986 C CA . ILE A 1 253 ? 1.787 -3.476 20.317 1.00 83.75 253 ILE A CA 1
ATOM 1987 C C . ILE A 1 253 ? 3.233 -3.552 20.801 1.00 83.75 253 ILE A C 1
ATOM 1989 O O . ILE A 1 253 ? 3.520 -4.033 21.896 1.00 83.75 253 ILE A O 1
ATOM 1993 N N . ASN A 1 254 ? 4.115 -2.921 20.033 1.00 87.00 254 ASN A N 1
ATOM 1994 C CA . ASN A 1 254 ? 5.421 -2.480 20.488 1.00 87.00 254 ASN A CA 1
ATOM 1995 C C . ASN A 1 254 ? 5.435 -0.948 20.578 1.00 87.00 254 ASN A C 1
ATOM 1997 O O . ASN A 1 254 ? 5.282 -0.268 19.561 1.00 87.00 254 ASN A O 1
ATOM 2001 N N . ARG A 1 255 ? 5.636 -0.412 21.790 1.00 82.19 255 ARG A N 1
ATOM 2002 C CA . ARG A 1 255 ? 5.641 1.035 22.071 1.00 82.19 255 ARG A CA 1
ATOM 2003 C C . ARG A 1 255 ? 6.581 1.806 21.145 1.00 82.19 255 ARG A C 1
ATOM 2005 O O . ARG A 1 255 ? 6.193 2.855 20.643 1.00 82.19 255 ARG A O 1
ATOM 2012 N N . ASP A 1 256 ? 7.764 1.264 20.875 1.00 88.06 256 ASP A N 1
ATOM 2013 C CA . ASP A 1 256 ? 8.802 1.939 20.089 1.00 88.06 256 ASP A CA 1
ATOM 2014 C C . ASP A 1 256 ? 8.486 1.965 18.587 1.00 88.06 256 ASP A C 1
ATOM 2016 O O . ASP A 1 256 ? 9.126 2.678 17.817 1.00 88.06 256 ASP A O 1
ATOM 2020 N N . ARG A 1 257 ? 7.490 1.183 18.158 1.00 89.44 257 ARG A N 1
ATOM 2021 C CA . ARG A 1 257 ? 7.041 1.077 16.763 1.00 89.44 257 ARG A CA 1
ATOM 2022 C C . ARG A 1 257 ? 5.665 1.695 16.530 1.00 89.44 257 ARG A C 1
ATOM 2024 O O . ARG A 1 257 ? 5.165 1.670 15.404 1.00 89.44 257 ARG A O 1
ATOM 2031 N N . MET A 1 258 ? 5.039 2.235 17.574 1.00 90.56 258 MET A N 1
ATOM 2032 C CA . MET A 1 258 ? 3.778 2.949 17.446 1.00 90.56 258 MET A CA 1
ATOM 2033 C C . MET A 1 258 ? 4.006 4.388 16.995 1.00 90.56 258 MET A C 1
ATOM 2035 O O . MET A 1 258 ? 4.910 5.073 17.464 1.00 90.56 258 MET A O 1
ATOM 2039 N N . VAL A 1 259 ? 3.117 4.876 16.137 1.00 93.44 259 VAL A N 1
ATOM 2040 C CA . VAL A 1 259 ? 3.069 6.282 15.731 1.00 93.44 259 VAL A CA 1
ATOM 2041 C C . VAL A 1 259 ? 1.800 6.900 16.305 1.00 93.44 259 VAL A C 1
ATOM 2043 O O . VAL A 1 259 ? 0.753 6.252 16.332 1.00 93.44 259 VAL A O 1
ATOM 2046 N N . LYS A 1 260 ? 1.881 8.140 16.795 1.00 93.69 260 LYS A N 1
ATOM 2047 C CA . LYS A 1 260 ? 0.697 8.899 17.217 1.00 93.69 260 LYS A CA 1
ATOM 2048 C C . LYS A 1 260 ? -0.240 9.061 16.014 1.00 93.69 260 LYS A C 1
ATOM 2050 O O . LYS A 1 260 ? 0.187 9.579 14.988 1.00 93.69 260 LYS A O 1
ATOM 2055 N N . ASP A 1 261 ? -1.483 8.607 16.148 1.00 91.25 261 ASP A N 1
ATOM 2056 C CA . ASP A 1 261 ? -2.506 8.689 15.098 1.00 91.25 261 ASP A CA 1
ATOM 2057 C C . ASP A 1 261 ? -3.339 9.957 15.283 1.00 91.25 261 ASP A C 1
ATOM 2059 O O . ASP A 1 261 ? -3.406 10.796 14.389 1.00 91.25 261 ASP A O 1
ATOM 2063 N N . CYS A 1 262 ? -3.892 10.155 16.483 1.00 91.81 262 CYS A N 1
ATOM 2064 C CA . CYS A 1 262 ? -4.614 11.373 16.830 1.00 91.81 262 CYS A CA 1
ATOM 2065 C C . CYS A 1 262 ? -4.550 11.683 18.334 1.00 91.81 262 CYS A C 1
ATOM 2067 O O . CYS A 1 262 ? -4.144 10.861 19.160 1.00 91.81 262 CYS A O 1
ATOM 2069 N N . GLU A 1 263 ? -4.932 12.906 18.698 1.00 91.56 263 GLU A N 1
ATOM 2070 C CA . GLU A 1 263 ? -5.144 13.318 20.084 1.00 91.56 263 GLU A CA 1
ATOM 2071 C C . GLU A 1 263 ? -6.494 14.016 20.196 1.00 91.56 263 GLU A C 1
ATOM 2073 O O . GLU A 1 263 ? -6.748 15.014 19.524 1.00 91.56 263 GLU A O 1
ATOM 2078 N N . ILE A 1 264 ? -7.355 13.480 21.054 1.00 89.75 264 ILE A N 1
ATOM 2079 C CA . ILE A 1 264 ? -8.661 14.053 21.356 1.00 89.75 264 ILE A CA 1
ATOM 2080 C C . ILE A 1 264 ? -8.483 14.894 22.613 1.00 89.75 264 ILE A C 1
ATOM 2082 O O . ILE A 1 264 ? -8.064 14.364 23.640 1.00 89.75 264 ILE A O 1
ATOM 2086 N N . SER A 1 265 ? -8.749 16.196 22.536 1.00 88.62 265 SER A N 1
ATOM 2087 C CA . SER A 1 265 ? -8.570 17.107 23.668 1.00 88.62 265 SER A CA 1
ATOM 2088 C C . SER A 1 265 ? -9.859 17.844 24.027 1.00 88.62 265 SER A C 1
ATOM 2090 O O . SER A 1 265 ? -10.674 18.182 23.168 1.00 88.62 265 SER A O 1
ATOM 2092 N N . TRP A 1 266 ? -10.037 18.079 25.326 1.00 86.44 266 TRP A N 1
ATOM 2093 C CA . TRP A 1 266 ? -11.152 18.825 25.902 1.00 86.44 266 TRP A CA 1
ATOM 2094 C C . TRP A 1 266 ? -10.607 19.968 26.750 1.00 86.44 266 TRP A C 1
ATOM 2096 O O . TRP A 1 266 ? -9.737 19.764 27.600 1.00 86.44 266 TRP A O 1
ATOM 2106 N N . THR A 1 267 ? -11.152 21.161 26.536 1.00 84.88 267 THR A N 1
ATOM 2107 C CA . THR A 1 267 ? -10.810 22.396 27.251 1.00 84.88 267 THR A CA 1
ATOM 2108 C C . THR A 1 267 ? -12.084 23.077 27.769 1.00 84.88 267 THR A C 1
ATOM 2110 O O . THR A 1 267 ? -13.205 22.708 27.399 1.00 84.88 267 THR A O 1
ATOM 2113 N N . GLY A 1 268 ? -11.937 24.050 28.673 1.00 83.00 268 GLY A N 1
ATOM 2114 C CA . GLY A 1 268 ? -13.049 24.876 29.161 1.00 83.00 268 GLY A CA 1
ATOM 2115 C C . GLY A 1 268 ? -14.194 24.077 29.803 1.00 83.00 268 GLY A C 1
ATOM 2116 O O . GLY A 1 268 ? -13.973 23.188 30.622 1.00 83.00 268 GLY A O 1
ATOM 2117 N N . ALA A 1 269 ? -15.441 24.379 29.430 1.00 73.81 269 ALA A N 1
ATOM 2118 C CA . ALA A 1 269 ? -16.627 23.725 30.000 1.00 73.81 269 ALA A CA 1
ATOM 2119 C C . ALA A 1 269 ? -16.716 22.218 29.679 1.00 73.81 269 ALA A C 1
ATOM 2121 O O . ALA A 1 269 ? -17.254 21.442 30.471 1.00 73.81 269 ALA A O 1
ATOM 2122 N N . ALA A 1 270 ? -16.169 21.781 28.538 1.00 69.56 270 ALA A N 1
ATOM 2123 C CA . ALA A 1 270 ? -16.093 20.361 28.190 1.00 69.56 270 ALA A CA 1
ATOM 2124 C C . ALA A 1 270 ? -15.094 19.613 29.089 1.00 69.56 270 ALA A C 1
ATOM 2126 O O . ALA A 1 270 ? -15.352 18.475 29.479 1.00 69.56 270 ALA A O 1
ATOM 2127 N N . PHE A 1 271 ? -14.002 20.278 29.486 1.00 74.94 271 PHE A N 1
ATOM 2128 C CA . PHE A 1 271 ? -13.065 19.747 30.474 1.00 74.94 271 PHE A CA 1
ATOM 2129 C C . PHE A 1 271 ? -13.714 19.580 31.849 1.00 74.94 271 PHE A C 1
ATOM 2131 O O . PHE A 1 271 ? -13.519 18.537 32.455 1.00 74.94 271 PHE A O 1
ATOM 2138 N N . GLY A 1 272 ? -14.515 20.546 32.318 1.00 73.62 272 GLY A N 1
ATOM 2139 C CA . GLY A 1 272 ? -15.196 20.454 33.619 1.00 73.62 272 GLY A CA 1
ATOM 2140 C C . GLY A 1 272 ? -15.980 19.147 33.767 1.00 73.62 272 GLY A C 1
ATOM 2141 O O . GLY A 1 272 ? -15.682 18.348 34.652 1.00 73.62 272 GLY A O 1
ATOM 2142 N N . ARG A 1 273 ? -16.861 18.857 32.800 1.00 71.69 273 ARG A N 1
ATOM 2143 C CA . ARG A 1 273 ? -17.668 17.622 32.771 1.00 71.69 273 ARG A CA 1
ATOM 2144 C C . ARG A 1 273 ? -16.828 16.349 32.689 1.00 71.69 273 ARG A C 1
ATOM 2146 O O . ARG A 1 273 ? -17.126 15.377 33.376 1.00 71.69 273 ARG A O 1
ATOM 2153 N N . LEU A 1 274 ? -15.776 16.340 31.867 1.00 73.50 274 LEU A N 1
ATOM 2154 C CA . LEU A 1 274 ? -14.889 15.180 31.761 1.00 73.50 274 LEU A CA 1
ATOM 2155 C C . LEU A 1 274 ? -14.061 14.992 33.040 1.00 73.50 274 LEU A C 1
ATOM 2157 O O . LEU A 1 274 ? -13.874 13.869 33.482 1.00 73.50 274 LEU A O 1
ATOM 2161 N N . SER A 1 275 ? -13.578 16.072 33.651 1.00 74.50 275 SER A N 1
ATOM 2162 C CA . SER A 1 275 ? -12.776 16.022 34.873 1.00 74.50 275 SER A CA 1
ATOM 2163 C C . SER A 1 275 ? -13.598 15.534 36.061 1.00 74.50 275 SER A C 1
ATOM 2165 O O . SER A 1 275 ? -13.139 14.657 36.784 1.00 74.50 275 SER A O 1
ATOM 2167 N N . GLU A 1 276 ? -14.839 16.004 36.206 1.00 77.56 276 GLU A N 1
ATOM 2168 C CA . GLU A 1 276 ? -15.784 15.500 37.204 1.00 77.56 276 GLU A CA 1
ATOM 2169 C C . GLU A 1 276 ? -16.114 14.032 36.957 1.00 77.56 276 GLU A C 1
ATOM 2171 O O . GLU A 1 276 ? -16.161 13.251 37.900 1.00 77.56 276 GLU A O 1
ATOM 2176 N N . ALA A 1 277 ? -16.275 13.629 35.695 1.00 73.75 277 ALA A N 1
ATOM 2177 C CA . ALA A 1 277 ? -16.505 12.235 35.351 1.00 73.75 277 ALA A CA 1
ATOM 2178 C C . ALA A 1 277 ? -15.304 11.344 35.684 1.00 73.75 277 ALA A C 1
ATOM 2180 O O . ALA A 1 277 ? -15.452 10.315 36.332 1.00 73.75 277 ALA A O 1
ATOM 2181 N N . VAL A 1 278 ? -14.105 11.757 35.288 1.00 72.81 278 VAL A N 1
ATOM 2182 C CA . VAL A 1 278 ? -12.869 11.001 35.496 1.00 72.81 278 VAL A CA 1
ATOM 2183 C C . VAL A 1 278 ? -12.514 10.918 36.983 1.00 72.81 278 VAL A C 1
ATOM 2185 O O . VAL A 1 278 ? -12.149 9.849 37.464 1.00 72.81 278 VAL A O 1
ATOM 2188 N N . VAL A 1 279 ? -12.651 12.016 37.730 1.00 78.00 279 VAL A N 1
ATOM 2189 C CA . VAL A 1 279 ? -12.368 12.062 39.175 1.00 78.00 279 VAL A CA 1
ATOM 2190 C C . VAL A 1 279 ? -13.485 11.401 39.985 1.00 78.00 279 VAL A C 1
ATOM 2192 O O . VAL A 1 279 ? -13.211 10.699 40.953 1.00 78.00 279 VAL A O 1
ATOM 2195 N N . GLY A 1 280 ? -14.739 11.589 39.576 1.00 77.06 280 GLY A N 1
ATOM 2196 C CA . GLY A 1 280 ? -15.925 11.021 40.217 1.00 77.06 280 GLY A CA 1
ATOM 2197 C C . GLY A 1 280 ? -16.196 9.559 39.864 1.00 77.06 280 GLY A C 1
ATOM 2198 O O . GLY A 1 280 ? -17.175 8.996 40.346 1.00 77.06 280 GLY A O 1
ATOM 2199 N N . GLY A 1 281 ? -15.360 8.937 39.025 1.00 77.25 281 GLY A N 1
ATOM 2200 C CA . GLY A 1 281 ? -15.506 7.537 38.625 1.00 77.25 281 GLY A CA 1
ATOM 2201 C C . GLY A 1 281 ? -16.704 7.266 37.710 1.00 77.25 281 GLY A C 1
ATOM 2202 O O . GLY A 1 281 ? -17.159 6.126 37.622 1.00 77.25 281 GLY A O 1
ATOM 2203 N N . LEU A 1 282 ? -17.228 8.288 37.027 1.00 80.25 282 LEU A N 1
ATOM 2204 C CA . LEU A 1 282 ? -18.247 8.086 36.005 1.00 80.25 282 LEU A CA 1
ATOM 2205 C C . LEU A 1 282 ? -17.657 7.314 34.815 1.00 80.25 282 LEU A C 1
ATOM 2207 O O . LEU A 1 282 ? -16.506 7.538 34.426 1.00 80.25 282 LEU A O 1
ATOM 2211 N N . PRO A 1 283 ? -18.447 6.428 34.192 1.00 81.19 283 PRO A N 1
ATOM 2212 C CA . PRO A 1 283 ? -17.992 5.662 33.048 1.00 81.19 283 PRO A CA 1
ATOM 2213 C C . PRO A 1 283 ? -17.761 6.587 31.849 1.00 81.19 283 PRO A C 1
ATOM 2215 O O . PRO A 1 283 ? -18.693 7.204 31.322 1.00 81.19 283 PRO A O 1
ATOM 2218 N N . VAL A 1 284 ? -16.509 6.643 31.398 1.00 89.50 284 VAL A N 1
ATOM 2219 C CA . VAL A 1 284 ? -16.131 7.233 30.112 1.00 89.50 284 VAL A CA 1
ATOM 2220 C C . VAL A 1 284 ? -15.954 6.106 29.104 1.00 89.50 284 VAL A C 1
ATOM 2222 O O . VAL A 1 284 ? -15.309 5.097 29.396 1.00 89.50 284 VAL A O 1
ATOM 2225 N N . GLN A 1 285 ? -16.546 6.257 27.926 1.00 93.81 285 GLN A N 1
ATOM 2226 C CA . GLN A 1 285 ? -16.520 5.260 26.866 1.00 93.81 285 GLN A CA 1
ATOM 2227 C C . GLN A 1 285 ? -15.869 5.833 25.609 1.00 93.81 285 GLN A C 1
ATOM 2229 O O . GLN A 1 285 ? -16.116 6.976 25.234 1.00 93.81 285 GLN A O 1
ATOM 2234 N N . LEU A 1 286 ? -15.048 5.018 24.953 1.00 92.44 286 LEU A N 1
ATOM 2235 C CA . LEU A 1 286 ? -14.552 5.242 23.603 1.00 92.44 286 LEU A CA 1
ATOM 2236 C C . LEU A 1 286 ? -15.287 4.291 22.661 1.00 92.44 286 LEU A C 1
ATOM 2238 O O . LEU A 1 286 ? -15.084 3.079 22.715 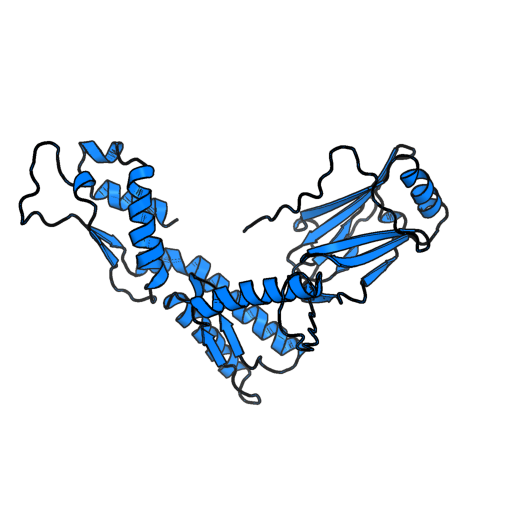1.00 92.44 286 LEU A O 1
ATOM 2242 N N . SER A 1 287 ? -16.128 4.846 21.804 1.00 92.06 287 SER A N 1
ATOM 2243 C CA . SER A 1 287 ? -16.750 4.150 20.687 1.00 92.06 287 SER A CA 1
ATOM 2244 C C . SER A 1 287 ? -15.815 4.201 19.485 1.00 92.06 287 SER A C 1
ATOM 2246 O O . SER A 1 287 ? -15.367 5.272 19.072 1.00 92.06 287 SER A O 1
ATOM 2248 N N . VAL A 1 288 ? -15.525 3.036 18.913 1.00 90.69 288 VAL A N 1
ATOM 2249 C CA . VAL A 1 288 ? -14.657 2.898 17.747 1.00 90.69 288 VAL A CA 1
ATOM 2250 C C . VAL A 1 288 ? -15.412 2.214 16.628 1.00 90.69 288 VAL A C 1
ATOM 2252 O O . VAL A 1 288 ? -15.872 1.082 16.764 1.00 90.69 288 VAL A O 1
ATOM 2255 N N . GLY A 1 289 ? -15.553 2.909 15.511 1.00 86.44 289 GLY A N 1
ATOM 2256 C CA . GLY A 1 289 ? -16.317 2.432 14.365 1.00 86.44 289 GLY A CA 1
ATOM 2257 C C . GLY A 1 289 ? -15.691 2.882 13.059 1.00 86.44 289 GLY A C 1
ATOM 2258 O O . GLY A 1 289 ? -14.606 3.456 13.035 1.00 86.44 289 GLY A O 1
ATOM 2259 N N . TRP A 1 290 ? -16.381 2.635 11.953 1.00 81.94 290 TRP A N 1
ATOM 2260 C CA . TRP A 1 290 ? -15.963 3.151 10.655 1.00 81.94 290 TRP A CA 1
ATOM 2261 C C . TRP A 1 290 ? -16.681 4.455 10.344 1.00 81.94 290 TRP A C 1
ATOM 2263 O O . TRP A 1 290 ? -17.904 4.483 10.271 1.00 81.94 290 TRP A O 1
ATOM 2273 N N . SER A 1 291 ? -15.911 5.505 10.071 1.00 77.44 291 SER A N 1
ATOM 2274 C CA . SER A 1 291 ? -16.415 6.773 9.545 1.00 77.44 291 SER A CA 1
ATOM 2275 C C . SER A 1 291 ? -15.716 7.069 8.225 1.00 77.44 291 SER A C 1
ATOM 2277 O O . SER A 1 291 ? -14.490 7.053 8.156 1.00 77.44 291 SER A O 1
ATOM 2279 N N . ASN A 1 292 ? -16.476 7.263 7.143 1.00 66.56 292 ASN A N 1
ATOM 2280 C CA . ASN A 1 292 ? -15.975 7.760 5.851 1.00 66.56 292 ASN A CA 1
ATOM 2281 C C . ASN A 1 292 ? -14.683 7.095 5.318 1.00 66.56 292 ASN A C 1
ATOM 2283 O O . ASN A 1 292 ? -13.878 7.738 4.656 1.00 66.56 292 ASN A O 1
ATOM 2287 N N . ASN A 1 293 ? -14.521 5.782 5.551 1.00 71.81 293 ASN A N 1
ATOM 2288 C CA . ASN A 1 293 ? -13.375 4.944 5.120 1.00 71.81 293 ASN A CA 1
ATOM 2289 C C . ASN A 1 293 ? -12.165 4.890 6.058 1.00 71.81 293 ASN A C 1
ATOM 2291 O O . ASN A 1 293 ? -11.204 4.193 5.741 1.00 71.81 293 ASN A O 1
ATOM 2295 N N . ALA A 1 294 ? -12.251 5.503 7.233 1.00 80.69 294 ALA A N 1
ATOM 2296 C CA . ALA A 1 294 ? -11.259 5.385 8.291 1.00 80.69 294 ALA A CA 1
ATOM 2297 C C . ALA A 1 294 ? -11.874 4.822 9.578 1.00 80.69 294 ALA A C 1
ATOM 2299 O O . ALA A 1 294 ? -13.096 4.825 9.762 1.00 80.69 294 ALA A O 1
ATOM 2300 N N . VAL A 1 295 ? -11.009 4.330 10.464 1.00 84.00 295 VAL A N 1
ATOM 2301 C CA . VAL A 1 295 ? -11.386 4.048 11.849 1.00 84.00 295 VAL A CA 1
ATOM 2302 C C . VAL A 1 295 ? -11.635 5.396 12.525 1.00 84.00 295 VAL A C 1
ATOM 2304 O O . VAL A 1 295 ? -10.741 6.235 12.585 1.00 84.00 295 VAL A O 1
ATOM 2307 N N . GLY A 1 296 ? -12.872 5.620 12.952 1.00 88.38 296 GLY A N 1
ATOM 2308 C CA . GLY A 1 296 ? -13.310 6.809 13.666 1.00 88.38 296 GLY A CA 1
ATOM 2309 C C . GLY A 1 296 ? -13.387 6.547 15.165 1.00 88.38 296 GLY A C 1
ATOM 2310 O O . GLY A 1 296 ? -13.714 5.439 15.595 1.00 88.38 296 GLY A O 1
ATOM 2311 N N . PHE A 1 297 ? -13.107 7.586 15.943 1.00 90.25 297 PHE A N 1
ATOM 2312 C CA . PHE A 1 297 ? -13.084 7.550 17.400 1.00 90.25 297 PHE A CA 1
ATOM 2313 C C . PHE A 1 297 ? -14.076 8.569 17.945 1.00 90.25 297 PHE A C 1
ATOM 2315 O O . PHE A 1 297 ? -13.998 9.750 17.610 1.00 90.25 297 PHE A O 1
ATOM 2322 N N . GLU A 1 298 ? -14.980 8.121 18.805 1.00 90.94 298 GLU A N 1
ATOM 2323 C CA . GLU A 1 298 ? -15.959 8.976 19.461 1.00 90.94 298 GLU A CA 1
ATOM 2324 C C . GLU A 1 298 ? -15.942 8.708 20.963 1.00 90.94 298 GLU A C 1
ATOM 2326 O O . GLU A 1 298 ? -16.035 7.565 21.403 1.00 90.94 298 GLU A O 1
ATOM 2331 N N . VAL A 1 299 ? -15.804 9.758 21.767 1.00 88.62 299 VAL A N 1
ATOM 2332 C CA . VAL A 1 299 ? -15.789 9.634 23.227 1.00 88.62 299 VAL A CA 1
ATOM 2333 C C . VAL A 1 299 ? -17.134 10.075 23.773 1.00 88.62 299 VAL A C 1
ATOM 2335 O O . VAL A 1 299 ? -17.628 11.145 23.426 1.00 88.62 299 VAL A O 1
ATOM 2338 N N . SER A 1 300 ? -17.712 9.276 24.663 1.00 88.38 300 SER A N 1
ATOM 2339 C CA . SER A 1 300 ? -18.947 9.604 25.365 1.00 88.38 300 SER A CA 1
ATOM 2340 C C . SER A 1 300 ? -18.773 9.494 26.878 1.00 88.38 300 SER A C 1
ATOM 2342 O O . SER A 1 300 ? -18.003 8.684 27.396 1.00 88.38 300 SER A O 1
ATOM 2344 N N . VAL A 1 301 ? -19.488 10.353 27.601 1.00 85.62 301 VAL A N 1
ATOM 2345 C CA . VAL A 1 301 ? -19.540 10.365 29.066 1.00 85.62 301 VAL A CA 1
ATOM 2346 C C . VAL A 1 301 ? -20.988 10.135 29.450 1.00 85.62 301 VAL A C 1
ATOM 2348 O O . VAL A 1 301 ? -21.852 10.927 29.070 1.00 85.62 301 VAL A O 1
ATOM 2351 N N . ASN A 1 302 ? -21.262 9.038 30.160 1.00 83.44 302 ASN A N 1
ATOM 2352 C CA . ASN A 1 302 ? -22.624 8.645 30.530 1.00 83.44 302 ASN A CA 1
ATOM 2353 C C . ASN A 1 302 ? -23.596 8.631 29.322 1.00 83.44 302 ASN A C 1
ATOM 2355 O O . ASN A 1 302 ? -24.692 9.186 29.374 1.00 83.44 302 ASN A O 1
ATOM 2359 N N . GLY A 1 303 ? -23.140 8.092 28.185 1.00 81.44 303 GLY A N 1
ATOM 2360 C CA . GLY A 1 303 ? -23.913 8.016 26.938 1.00 81.44 303 GLY A CA 1
ATOM 2361 C C . GLY A 1 303 ? -24.053 9.332 26.162 1.00 81.44 303 GLY A C 1
ATOM 2362 O O . GLY A 1 303 ? -24.595 9.328 25.062 1.00 81.44 303 GLY A O 1
ATOM 2363 N N . THR A 1 304 ? -23.544 10.454 26.680 1.00 81.75 304 THR A N 1
ATOM 2364 C CA . THR A 1 304 ? -23.537 11.731 25.952 1.00 81.75 304 THR A CA 1
ATOM 2365 C C . THR A 1 304 ? -22.225 11.896 25.197 1.00 81.75 304 THR A C 1
ATOM 2367 O O . THR A 1 304 ? -21.159 11.993 25.817 1.00 81.75 304 THR A O 1
ATOM 2370 N N . VAL A 1 305 ? -22.307 11.956 23.867 1.00 85.25 305 VAL A N 1
ATOM 2371 C CA . VAL A 1 305 ? -21.160 12.195 22.981 1.00 85.25 305 VAL A CA 1
ATOM 2372 C C . VAL A 1 305 ? -20.498 13.521 23.333 1.00 85.25 305 VAL A C 1
ATOM 2374 O O . VAL A 1 305 ? -21.146 14.565 23.395 1.00 85.25 305 VAL A O 1
ATOM 2377 N N . GLN A 1 306 ? -19.194 13.475 23.578 1.00 80.12 306 GLN A N 1
ATOM 2378 C CA . GLN A 1 306 ? -18.384 14.656 23.812 1.00 80.12 306 GLN A CA 1
ATOM 2379 C C . GLN A 1 306 ? -17.738 15.059 22.494 1.00 80.12 306 GLN A C 1
ATOM 2381 O O . GLN A 1 306 ? -16.705 14.515 22.104 1.00 80.12 306 GLN A O 1
ATOM 2386 N N . THR A 1 307 ? -18.322 16.041 21.813 1.00 72.69 307 THR A N 1
ATOM 2387 C CA . THR A 1 307 ? -17.626 16.719 20.719 1.00 72.69 307 THR A CA 1
ATOM 2388 C C . THR A 1 307 ? -16.368 17.383 21.278 1.00 72.69 307 THR A C 1
ATOM 2390 O O . THR A 1 307 ? -16.478 18.149 22.245 1.00 72.69 307 THR A O 1
ATOM 2393 N N . PRO A 1 308 ? -15.181 17.109 20.709 1.00 66.94 308 PRO A N 1
ATOM 2394 C CA . PRO A 1 308 ? -13.978 17.853 21.047 1.00 66.94 308 PRO A CA 1
ATOM 2395 C C . PRO A 1 308 ? -14.276 19.343 20.897 1.00 66.94 308 PRO A C 1
ATOM 2397 O O . PRO A 1 308 ? -14.970 19.742 19.957 1.00 66.94 308 PRO A O 1
ATOM 2400 N N . GLY A 1 309 ? -13.793 20.168 21.827 1.00 52.78 309 GLY A N 1
ATOM 2401 C CA . GLY A 1 309 ? -13.865 21.609 21.618 1.00 52.78 309 GLY A CA 1
ATOM 2402 C C . GLY A 1 309 ? -13.114 21.913 20.327 1.00 52.78 309 GLY A C 1
ATOM 2403 O O . GLY A 1 309 ? -11.935 21.572 20.234 1.00 52.78 309 GLY A O 1
ATOM 2404 N N . MET A 1 310 ? -13.783 22.494 19.326 1.00 39.28 310 MET A N 1
ATOM 2405 C CA . MET A 1 310 ? -13.071 23.104 18.207 1.00 39.28 310 MET A CA 1
ATOM 2406 C C . MET A 1 310 ? -12.181 24.181 18.822 1.00 39.28 310 MET A C 1
ATOM 2408 O O . MET A 1 310 ? -12.652 25.251 19.192 1.00 39.28 310 MET A O 1
ATOM 2412 N N . LEU A 1 311 ? -10.898 23.878 19.002 1.00 35.72 311 LEU A N 1
ATOM 2413 C CA . LEU A 1 311 ? -9.901 24.930 19.047 1.00 35.72 311 LEU A CA 1
ATOM 2414 C C . LEU A 1 311 ? -9.999 25.597 17.679 1.00 35.72 311 LEU A C 1
ATOM 2416 O O . LEU A 1 311 ? -9.826 24.906 16.673 1.00 35.72 311 LEU A O 1
ATOM 2420 N N . ASP A 1 312 ? -10.349 26.883 17.645 1.00 31.44 312 ASP A N 1
ATOM 2421 C CA . ASP A 1 312 ? -10.363 27.699 16.431 1.00 31.44 312 ASP A CA 1
ATOM 2422 C C . ASP A 1 312 ? -9.057 27.449 15.652 1.00 31.44 312 ASP A C 1
ATOM 2424 O O . ASP A 1 312 ? -7.990 27.925 16.037 1.00 31.44 312 ASP A O 1
ATOM 2428 N N . GLY A 1 313 ? -9.119 26.609 14.609 1.00 31.94 313 GLY A N 1
ATOM 2429 C CA . GLY A 1 313 ? -7.962 26.204 13.800 1.00 31.94 313 GLY A CA 1
ATOM 2430 C C . GLY A 1 313 ? -7.668 24.700 13.670 1.00 31.94 313 GLY A C 1
ATOM 2431 O O . GLY A 1 313 ? -6.815 24.349 12.860 1.00 31.94 313 GLY A O 1
ATOM 2432 N N . PHE A 1 314 ? -8.348 23.794 14.385 1.00 34.22 314 PHE A N 1
ATOM 2433 C CA . PHE A 1 314 ? -8.145 22.343 14.213 1.00 34.22 314 PHE A CA 1
ATOM 2434 C C . PHE A 1 314 ? -9.065 21.756 13.131 1.00 34.22 314 PHE A C 1
ATOM 2436 O O . PHE A 1 314 ? -10.187 21.326 13.395 1.00 34.22 314 PHE A O 1
ATOM 2443 N N . CYS A 1 315 ? -8.564 21.704 11.897 1.00 29.44 315 CYS A N 1
ATOM 2444 C CA . CYS A 1 315 ? -9.060 20.760 10.902 1.00 29.44 315 CYS A CA 1
ATOM 2445 C C . CYS A 1 315 ? -8.582 19.358 11.319 1.00 29.44 315 CYS A C 1
ATOM 2447 O O . CYS A 1 315 ? -7.406 19.187 11.648 1.00 29.44 315 CYS A O 1
ATOM 2449 N N . MET A 1 316 ? -9.460 18.346 11.322 1.00 35.34 316 MET A N 1
ATOM 2450 C CA . MET A 1 316 ? -8.999 16.957 11.243 1.00 35.34 316 MET A CA 1
ATOM 2451 C C . MET A 1 316 ? -8.328 16.802 9.876 1.00 35.34 316 MET A C 1
ATOM 2453 O O . MET A 1 316 ? -8.974 16.411 8.904 1.00 35.34 316 MET A O 1
ATOM 2457 N N . ASP A 1 317 ? -7.046 17.147 9.785 1.00 28.50 317 ASP A N 1
ATOM 2458 C CA . ASP A 1 317 ? -6.233 16.753 8.650 1.00 28.50 317 ASP A CA 1
ATOM 2459 C C . ASP A 1 317 ? -6.143 15.231 8.706 1.00 28.50 317 ASP A C 1
ATOM 2461 O O . ASP A 1 317 ? -5.342 14.642 9.434 1.00 28.50 317 ASP A O 1
ATOM 2465 N N . TYR A 1 318 ? -7.009 14.577 7.932 1.00 37.88 318 TYR A N 1
ATOM 2466 C CA . TYR A 1 318 ? -6.751 13.240 7.434 1.00 37.88 318 TYR A CA 1
ATOM 2467 C C . TYR A 1 318 ? -5.478 13.340 6.595 1.00 37.88 318 TYR A C 1
ATOM 2469 O O . TYR A 1 318 ? -5.527 13.502 5.377 1.00 37.88 318 TYR A O 1
ATOM 2477 N N . ALA A 1 319 ? -4.321 13.287 7.254 1.00 28.95 319 ALA A N 1
ATOM 2478 C CA . ALA A 1 319 ? -3.054 13.082 6.593 1.00 28.95 319 ALA A CA 1
ATOM 2479 C C . ALA A 1 319 ? -3.121 11.689 5.959 1.00 28.95 319 ALA A C 1
ATOM 2481 O O . ALA A 1 319 ? -2.817 10.671 6.587 1.00 28.95 319 ALA A O 1
ATOM 2482 N N . MET A 1 320 ? -3.575 11.643 4.705 1.00 27.81 320 MET A N 1
ATOM 2483 C CA . MET A 1 320 ? -3.298 10.539 3.803 1.00 27.81 320 MET A CA 1
ATOM 2484 C C . MET A 1 320 ? -1.785 10.523 3.608 1.00 27.81 320 MET A C 1
ATOM 2486 O O . MET A 1 320 ? -1.237 11.145 2.704 1.00 27.81 320 MET A O 1
ATOM 2490 N N . HIS A 1 321 ? -1.090 9.873 4.537 1.00 27.64 321 HIS A N 1
ATOM 2491 C CA . HIS A 1 321 ? 0.285 9.468 4.329 1.00 27.64 321 HIS A CA 1
ATOM 2492 C C . HIS A 1 321 ? 0.260 8.334 3.306 1.00 27.64 321 HIS A C 1
ATOM 2494 O O . HIS A 1 321 ? 0.112 7.164 3.662 1.00 27.64 321 HIS A O 1
ATOM 2500 N N . ASP A 1 322 ? 0.352 8.717 2.034 1.00 27.20 322 ASP A N 1
ATOM 2501 C CA . ASP A 1 322 ? 0.731 7.820 0.951 1.00 27.20 322 ASP A CA 1
ATOM 2502 C C . ASP A 1 322 ? 2.137 7.274 1.236 1.00 27.20 322 ASP A C 1
ATOM 2504 O O . ASP A 1 322 ? 3.069 8.022 1.554 1.00 27.20 322 ASP A O 1
ATOM 2508 N N . ALA A 1 323 ? 2.250 5.949 1.168 1.00 29.42 323 ALA A N 1
ATOM 2509 C CA . ALA A 1 323 ? 3.506 5.207 1.163 1.00 29.42 323 ALA A CA 1
ATOM 2510 C C . ALA A 1 323 ? 4.020 5.027 -0.270 1.00 29.42 323 ALA A C 1
ATOM 2512 O O . ALA A 1 323 ? 3.174 4.885 -1.183 1.00 29.42 323 ALA A O 1
#